Protein AF-A0A9Q8W939-F1 (afdb_monomer)

Organism: NCBI:txid145971

Secondary structure (DSSP, 8-state):
---------B-STTTHHHHHHHHHHHHHHTT-HHHH-TT---PPPPPPPP---SS--HHHHHHHHHHHHHHHHHHHHHHHHHHHHHHHHHHHHHHB-HHHHTTTTT--SHHHHHHHHHHHHPPPHHHHHHHHHHHHHHHHHT--GGGHHHHHHHHHHHHHHHHHTT-GGG-HHHHHHHHHHHHHHH-HHHHHHHHHHHHHHHHTT--GGGS--HHHHHHHHHHHHHTTTT----SSS-------------------------------------TT-PPPBPTTT--B--GGG-TTT-GGGPPTT-PPPHHHHHHHHHHHHS--HHHHHHHHHHH---S-------------------

Radius of gyration: 37.13 Å; Cα contacts (8 Å, |Δi|>4): 236; chains: 1; bounding box: 116×72×78 Å

Solvent-accessible surface area (backbone atoms only — not comparable to full-atom values): 22664 Å² total; per-residue (Å²): 134,83,80,79,71,82,73,67,52,36,80,49,59,84,32,35,70,61,36,51,48,51,54,50,52,54,30,49,75,62,72,46,35,67,52,37,36,69,90,48,95,43,74,91,74,78,71,76,80,80,77,81,64,98,81,62,51,74,68,54,49,54,51,46,54,55,45,56,65,48,45,63,58,48,43,53,52,43,52,53,48,53,54,44,48,55,49,46,37,48,54,50,66,70,31,42,42,75,80,60,48,76,82,43,74,88,45,91,44,53,20,51,47,46,39,57,48,43,73,74,34,57,66,55,71,66,58,47,37,54,49,33,50,48,53,38,57,61,50,58,74,66,72,45,86,93,50,44,67,64,47,49,56,53,49,48,53,31,50,54,51,27,61,75,62,63,40,78,87,61,40,54,67,48,36,39,52,56,51,32,56,49,39,34,78,80,41,44,84,66,21,52,62,53,47,54,50,56,54,47,46,64,70,70,67,56,60,78,85,80,51,70,40,46,64,56,53,50,51,52,51,50,53,42,44,74,72,61,51,88,64,82,73,69,92,76,81,78,82,76,82,75,86,71,83,84,79,89,80,89,80,91,84,88,87,88,82,85,87,87,88,83,89,80,93,80,82,93,75,95,71,95,71,78,91,82,77,79,73,47,70,34,93,88,79,71,45,73,45,53,71,81,75,31,51,82,69,24,78,87,71,42,63,93,85,74,79,74,55,72,69,60,51,54,50,39,54,52,51,68,70,41,96,43,72,70,38,53,58,46,49,54,51,72,75,50,78,73,91,79,86,78,85,82,88,79,87,77,82,88,73,90,78,91,78,88,88,132

Mean predicted aligned error: 19.67 Å

pLDDT: mean 71.07, std 21.0, range [24.73, 93.44]

Structure (mmCIF, N/CA/C/O backbone):
data_AF-A0A9Q8W939-F1
#
_entry.id   AF-A0A9Q8W939-F1
#
loop_
_atom_site.group_PDB
_atom_site.id
_atom_site.type_symbol
_atom_site.label_atom_id
_atom_site.label_alt_id
_atom_site.label_comp_id
_atom_site.label_asym_id
_atom_site.label_entity_id
_atom_site.label_seq_id
_atom_site.pdbx_PDB_ins_code
_atom_site.Cartn_x
_atom_site.Cartn_y
_atom_site.Cartn_z
_atom_site.occupancy
_atom_site.B_iso_or_equiv
_atom_site.auth_seq_id
_atom_site.auth_comp_id
_atom_site.auth_asym_id
_atom_site.auth_atom_id
_atom_site.pdbx_PDB_model_num
ATOM 1 N N . MET A 1 1 ? 18.568 -12.360 15.805 1.00 31.33 1 MET A N 1
ATOM 2 C CA . MET A 1 1 ? 18.410 -11.706 14.489 1.00 31.33 1 MET A CA 1
ATOM 3 C C . MET A 1 1 ? 16.995 -11.162 14.418 1.00 31.33 1 MET A C 1
ATOM 5 O O . MET A 1 1 ? 16.065 -11.949 14.333 1.00 31.33 1 MET A O 1
ATOM 9 N N . ALA A 1 2 ? 16.814 -9.851 14.582 1.00 26.83 2 ALA A N 1
ATOM 10 C CA . ALA A 1 2 ? 15.491 -9.239 14.510 1.00 26.83 2 ALA A CA 1
ATOM 11 C C . ALA A 1 2 ? 15.081 -9.132 13.038 1.00 26.83 2 ALA A C 1
ATOM 13 O O . ALA A 1 2 ? 15.739 -8.439 12.261 1.00 26.83 2 ALA A O 1
ATOM 14 N N . SER A 1 3 ? 14.023 -9.850 12.666 1.00 30.11 3 SER A N 1
ATOM 15 C CA . SER A 1 3 ? 13.344 -9.671 11.387 1.00 30.11 3 SER A CA 1
ATOM 16 C C . SER A 1 3 ? 12.934 -8.202 11.277 1.00 30.11 3 SER A C 1
ATOM 18 O O . SER A 1 3 ? 12.119 -7.718 12.065 1.00 30.11 3 SER A O 1
ATOM 20 N N . ARG A 1 4 ? 13.554 -7.458 10.355 1.00 32.28 4 ARG A N 1
ATOM 21 C CA . ARG A 1 4 ? 13.133 -6.098 10.010 1.00 32.28 4 ARG A CA 1
ATOM 22 C C . ARG A 1 4 ? 11.810 -6.217 9.261 1.00 32.28 4 ARG A C 1
ATOM 24 O O . ARG A 1 4 ? 11.789 -6.199 8.036 1.00 32.28 4 ARG A O 1
ATOM 31 N N . HIS A 1 5 ? 10.709 -6.362 9.990 1.00 38.91 5 HIS A N 1
ATOM 32 C CA . HIS A 1 5 ? 9.400 -6.082 9.422 1.00 38.91 5 HIS A CA 1
ATOM 33 C C . HIS A 1 5 ? 9.442 -4.624 8.964 1.00 38.91 5 HIS A C 1
ATOM 35 O O . HIS A 1 5 ? 9.687 -3.726 9.770 1.00 38.91 5 HIS A O 1
ATOM 41 N N . SER A 1 6 ? 9.300 -4.395 7.661 1.00 48.38 6 SER A N 1
ATOM 42 C CA . SER A 1 6 ? 9.151 -3.066 7.080 1.00 48.38 6 SER A CA 1
ATOM 43 C C . SER A 1 6 ? 7.885 -2.436 7.660 1.00 48.38 6 SER A C 1
ATOM 45 O O . SER A 1 6 ? 6.790 -2.626 7.134 1.00 48.38 6 SER A O 1
ATOM 47 N N . SER A 1 7 ? 8.018 -1.763 8.802 1.00 65.69 7 SER A N 1
ATOM 48 C CA . SER A 1 7 ? 6.913 -1.048 9.424 1.00 65.69 7 SER A CA 1
ATOM 49 C C . SER A 1 7 ? 6.552 0.107 8.498 1.00 65.69 7 SER A C 1
ATOM 51 O O . SER A 1 7 ? 7.372 0.999 8.271 1.00 65.69 7 SER A O 1
ATOM 53 N N . ILE A 1 8 ? 5.368 0.037 7.889 1.00 80.38 8 ILE A N 1
ATOM 54 C CA . ILE A 1 8 ? 4.847 1.097 7.029 1.00 80.38 8 ILE A CA 1
ATOM 55 C C . ILE A 1 8 ? 4.691 2.327 7.918 1.00 80.38 8 ILE A C 1
ATOM 57 O O . ILE A 1 8 ? 3.850 2.341 8.816 1.00 80.38 8 ILE A O 1
ATOM 61 N N . ARG A 1 9 ? 5.527 3.341 7.686 1.00 87.88 9 ARG A N 1
ATOM 62 C CA . ARG A 1 9 ? 5.552 4.563 8.484 1.00 87.88 9 ARG A CA 1
ATOM 63 C C . ARG A 1 9 ? 5.138 5.753 7.638 1.00 87.88 9 ARG A C 1
ATOM 65 O O . ARG A 1 9 ? 5.635 5.913 6.529 1.00 87.88 9 ARG A O 1
ATOM 72 N N . LEU A 1 10 ? 4.271 6.602 8.175 1.00 88.00 10 LEU A N 1
ATOM 73 C CA . LEU A 1 10 ? 3.943 7.879 7.556 1.00 88.00 10 LEU A CA 1
ATOM 74 C C . LEU A 1 10 ? 5.053 8.888 7.875 1.00 88.00 10 LEU A C 1
ATOM 76 O O . LEU A 1 10 ? 5.124 9.380 9.000 1.00 88.00 10 LEU A O 1
ATOM 80 N N . GLN A 1 11 ? 5.925 9.167 6.903 1.00 86.38 11 GLN A N 1
ATOM 81 C CA . GLN A 1 11 ? 6.939 10.231 6.993 1.00 86.38 11 GLN A CA 1
ATOM 82 C C . GLN A 1 11 ? 6.531 11.445 6.163 1.00 86.38 11 GLN A C 1
ATOM 84 O O . GLN A 1 11 ? 6.748 12.593 6.536 1.00 86.38 11 GLN A O 1
ATOM 89 N N . GLY A 1 12 ? 5.880 11.206 5.028 1.00 84.31 12 GLY A N 1
ATOM 90 C CA . GLY A 1 12 ? 5.404 12.292 4.197 1.00 84.31 12 GLY A CA 1
ATOM 91 C C . GLY A 1 12 ? 4.218 11.925 3.332 1.00 84.31 12 GLY A C 1
ATOM 92 O O . GLY A 1 12 ? 3.624 10.852 3.406 1.00 84.31 12 GLY A O 1
ATOM 93 N N . GLN A 1 13 ? 3.901 12.854 2.440 1.00 83.25 13 GLN A N 1
ATOM 94 C CA . GLN A 1 13 ? 2.766 12.752 1.531 1.00 83.25 13 GLN A CA 1
ATOM 95 C C . GLN A 1 13 ? 2.888 11.574 0.539 1.00 83.25 13 GLN A C 1
ATOM 97 O O . GLN A 1 13 ? 1.894 11.122 -0.021 1.00 83.25 13 GLN A O 1
ATOM 102 N N . GLY A 1 14 ? 4.108 11.072 0.302 1.00 79.38 14 GLY A N 1
ATOM 103 C CA . GLY A 1 14 ? 4.366 9.881 -0.517 1.00 79.38 14 GLY A CA 1
ATOM 104 C C . GLY A 1 14 ? 3.842 8.584 0.096 1.00 79.38 14 GLY A C 1
ATOM 105 O O . GLY A 1 14 ? 3.345 7.730 -0.638 1.00 79.38 14 GLY A O 1
ATOM 106 N N . ASP A 1 15 ? 3.891 8.478 1.423 1.00 84.50 15 ASP A N 1
ATOM 107 C CA . ASP A 1 15 ? 3.564 7.248 2.149 1.00 84.50 15 ASP A CA 1
ATOM 108 C C . ASP A 1 15 ? 2.080 7.157 2.501 1.00 84.50 15 ASP A C 1
ATOM 110 O O . ASP A 1 15 ? 1.590 6.075 2.827 1.00 84.50 15 ASP A O 1
ATOM 114 N N . TRP A 1 16 ? 1.354 8.277 2.385 1.00 87.56 16 TRP A N 1
ATOM 115 C CA . TRP A 1 16 ? -0.056 8.408 2.749 1.00 87.56 16 TRP A CA 1
ATOM 116 C C . TRP A 1 16 ? -0.922 7.272 2.202 1.00 87.56 16 TRP A C 1
ATOM 118 O O . TRP A 1 16 ? -1.595 6.601 2.977 1.00 87.56 16 TRP A O 1
ATOM 128 N N . SER A 1 17 ? -0.888 7.001 0.892 1.00 84.31 17 SER A N 1
ATOM 129 C CA . SER A 1 17 ? -1.779 6.001 0.281 1.00 84.31 17 SER A CA 1
ATOM 130 C C . SER A 1 17 ? -1.524 4.584 0.823 1.00 84.31 17 SER A C 1
ATOM 132 O O . SER A 1 17 ? -2.470 3.829 1.068 1.00 84.31 17 SER A O 1
ATOM 134 N N . ASN A 1 18 ? -0.255 4.222 1.040 1.00 85.31 18 ASN A N 1
ATOM 135 C CA . ASN A 1 18 ? 0.135 2.900 1.542 1.00 85.31 18 ASN A CA 1
ATOM 136 C C . ASN A 1 18 ? -0.184 2.766 3.035 1.00 85.31 18 ASN A C 1
ATOM 138 O O . ASN A 1 18 ? -0.789 1.781 3.456 1.00 85.31 18 ASN A O 1
ATOM 142 N N . TRP A 1 19 ? 0.167 3.786 3.816 1.00 91.38 19 TRP A N 1
ATOM 143 C CA . TRP A 1 19 ? -0.103 3.857 5.247 1.00 91.38 19 TRP A CA 1
ATOM 144 C C . TRP A 1 19 ? -1.606 3.857 5.552 1.00 91.38 19 TRP A C 1
ATOM 146 O O . TRP A 1 19 ? -2.080 3.056 6.355 1.00 91.38 19 TRP A O 1
ATOM 156 N N . TYR A 1 20 ? -2.389 4.670 4.841 1.00 89.31 20 TYR A N 1
ATOM 157 C CA . TYR A 1 20 ? -3.841 4.723 5.004 1.00 89.31 20 TYR A CA 1
ATOM 158 C C . TYR A 1 20 ? -4.503 3.387 4.641 1.00 89.31 20 TYR A C 1
ATOM 160 O O . TYR A 1 20 ? -5.406 2.928 5.341 1.00 89.31 20 TYR A O 1
ATOM 168 N N . THR A 1 21 ? -4.026 2.716 3.585 1.00 88.31 21 THR A N 1
ATOM 169 C CA . THR A 1 21 ? -4.508 1.374 3.218 1.00 88.31 21 THR A CA 1
ATOM 170 C C . THR A 1 21 ? -4.206 0.354 4.316 1.00 88.31 21 THR A C 1
ATOM 172 O O . THR A 1 21 ? -5.086 -0.432 4.663 1.00 88.31 21 THR A O 1
ATOM 175 N N . PHE A 1 22 ? -3.009 0.397 4.906 1.00 90.06 22 PHE A N 1
ATOM 176 C CA . PHE A 1 22 ? -2.624 -0.468 6.023 1.00 90.06 22 PHE A CA 1
ATOM 177 C C . PHE A 1 22 ? -3.533 -0.276 7.247 1.00 90.06 22 PHE A C 1
ATOM 179 O O . PHE A 1 22 ? -4.123 -1.245 7.729 1.00 90.06 22 PHE A O 1
ATOM 186 N N . ILE A 1 23 ? -3.736 0.968 7.698 1.00 90.88 23 ILE A N 1
ATOM 187 C CA . ILE A 1 23 ? -4.633 1.263 8.829 1.00 90.88 23 ILE A CA 1
ATOM 188 C C . ILE A 1 23 ? -6.066 0.817 8.522 1.00 90.88 23 ILE A C 1
ATOM 190 O O . ILE A 1 23 ? -6.717 0.190 9.360 1.00 90.88 23 ILE A O 1
ATOM 194 N N . ARG A 1 24 ? -6.548 1.062 7.297 1.00 89.50 24 ARG A N 1
ATOM 195 C CA . ARG A 1 24 ? -7.874 0.621 6.853 1.00 89.50 24 ARG A CA 1
ATOM 196 C C . ARG A 1 24 ? -8.032 -0.894 6.896 1.00 89.50 24 ARG A C 1
ATOM 198 O O . ARG A 1 24 ? -9.067 -1.379 7.347 1.00 89.50 24 ARG A O 1
ATOM 205 N N . MET A 1 25 ? -7.037 -1.647 6.434 1.00 87.44 25 MET A N 1
ATOM 206 C CA . MET A 1 25 ? -7.063 -3.110 6.477 1.00 87.44 25 MET A CA 1
ATOM 207 C C . MET A 1 25 ? -7.089 -3.629 7.916 1.00 87.44 25 MET A C 1
ATOM 209 O O . MET A 1 25 ? -7.917 -4.482 8.229 1.00 87.44 25 MET A O 1
ATOM 213 N N . ASN A 1 26 ? -6.269 -3.067 8.806 1.00 87.94 26 ASN A N 1
ATOM 214 C CA . ASN A 1 26 ? -6.234 -3.472 10.213 1.00 87.94 26 ASN A CA 1
ATOM 215 C C . ASN A 1 26 ? -7.551 -3.164 10.932 1.00 87.94 26 ASN A C 1
ATOM 217 O O . ASN A 1 26 ? -8.105 -4.017 11.624 1.00 87.94 26 ASN A O 1
ATOM 221 N N . ALA A 1 27 ? -8.101 -1.967 10.738 1.00 88.62 27 ALA A N 1
ATOM 222 C CA . ALA A 1 27 ? -9.372 -1.574 11.336 1.00 88.62 27 ALA A CA 1
ATOM 223 C C . ALA A 1 27 ? -10.557 -2.402 10.804 1.00 88.62 27 ALA A C 1
ATOM 225 O O . ALA A 1 27 ? -11.454 -2.750 11.574 1.00 88.62 27 ALA A O 1
ATOM 226 N N . LYS A 1 28 ? -10.546 -2.781 9.515 1.00 89.38 28 LYS A N 1
ATOM 227 C CA . LYS A 1 28 ? -11.518 -3.732 8.948 1.00 89.38 28 LYS A CA 1
ATOM 228 C C . LYS A 1 28 ? -11.368 -5.131 9.540 1.00 89.38 28 LYS A C 1
ATOM 230 O O . LYS A 1 28 ? -12.375 -5.731 9.897 1.00 89.38 28 LYS A O 1
ATOM 235 N N . ALA A 1 29 ? -10.140 -5.627 9.693 1.00 86.69 29 ALA A N 1
ATOM 236 C CA . ALA A 1 29 ? -9.879 -6.928 10.310 1.00 86.69 29 ALA A CA 1
ATOM 237 C C . ALA A 1 29 ? -10.360 -6.987 11.771 1.00 86.69 29 ALA A C 1
ATOM 239 O O . ALA A 1 29 ? -10.849 -8.018 12.220 1.00 86.69 29 ALA A O 1
ATOM 240 N N . ASN A 1 30 ? -10.281 -5.866 12.496 1.00 84.94 30 ASN A N 1
ATOM 241 C CA . ASN A 1 30 ? -10.811 -5.748 13.856 1.00 84.94 30 ASN A CA 1
ATOM 242 C C . ASN A 1 30 ? -12.321 -5.401 13.903 1.00 84.94 30 ASN A C 1
ATOM 244 O O . ASN A 1 30 ? -12.866 -5.251 14.994 1.00 84.94 30 ASN A O 1
ATOM 248 N N . GLY A 1 31 ? -13.002 -5.247 12.758 1.00 84.56 31 GLY A N 1
ATOM 249 C CA . GLY A 1 31 ? -14.443 -4.971 12.688 1.00 84.56 31 GLY A CA 1
ATOM 250 C C . GLY A 1 31 ? -14.872 -3.588 13.196 1.00 84.56 31 GLY A C 1
ATOM 251 O O . GLY A 1 31 ? -16.019 -3.423 13.602 1.00 84.56 31 GLY A O 1
ATOM 252 N N . VAL A 1 32 ? -13.966 -2.602 13.206 1.00 88.00 32 VAL A N 1
ATOM 253 C CA . VAL A 1 32 ? -14.223 -1.251 13.750 1.00 88.00 32 VAL A CA 1
ATOM 254 C C . VAL A 1 32 ? -14.087 -0.125 12.724 1.00 88.00 32 VAL A C 1
ATOM 256 O O . VAL A 1 32 ? -14.209 1.040 13.090 1.00 88.00 32 VAL A O 1
ATOM 259 N N . TRP A 1 33 ? -13.860 -0.441 11.442 1.00 87.94 33 TRP A N 1
ATOM 260 C CA . TRP A 1 33 ? -13.653 0.582 10.405 1.00 87.94 33 TRP A CA 1
ATOM 261 C C . TRP A 1 33 ? -14.778 1.619 10.337 1.00 87.94 33 TRP A C 1
ATOM 263 O O . TRP A 1 33 ? -14.479 2.795 10.172 1.00 87.94 33 TRP A O 1
ATOM 273 N N . ASP A 1 34 ? -16.037 1.220 10.530 1.00 85.19 34 ASP A N 1
ATOM 274 C CA . ASP A 1 34 ? -17.182 2.140 10.472 1.00 85.19 34 ASP A CA 1
ATOM 275 C C . ASP A 1 34 ? -17.101 3.288 11.492 1.00 85.19 34 ASP A C 1
ATOM 277 O O . ASP A 1 34 ? -17.626 4.367 11.238 1.00 85.19 34 ASP A O 1
ATOM 281 N N . PHE A 1 35 ? -16.403 3.080 12.612 1.00 81.94 35 PHE A N 1
ATOM 282 C CA . PHE A 1 35 ? -16.181 4.092 13.650 1.00 81.94 35 PHE A CA 1
ATOM 283 C C . PHE A 1 35 ? -14.889 4.901 13.435 1.00 81.94 35 PHE A C 1
ATOM 285 O O . PHE A 1 35 ? -14.702 5.956 14.038 1.00 81.94 35 PHE A O 1
ATOM 292 N N . CYS A 1 36 ? -13.979 4.403 12.593 1.00 82.62 36 CYS A N 1
ATOM 293 C CA . CYS A 1 36 ? -12.715 5.060 12.254 1.00 82.62 36 CYS A CA 1
ATOM 294 C C . CYS A 1 36 ? -12.806 5.890 10.968 1.00 82.62 36 CYS A C 1
ATOM 296 O O . CYS A 1 36 ? -11.927 6.713 10.717 1.00 82.62 36 CYS A O 1
ATOM 298 N N . ASP A 1 37 ? -13.808 5.632 10.127 1.00 82.44 37 ASP A N 1
ATOM 299 C CA . ASP A 1 37 ? -13.913 6.218 8.797 1.00 82.44 37 ASP A CA 1
ATOM 300 C C . ASP A 1 37 ? -14.064 7.750 8.881 1.00 82.44 37 ASP A C 1
ATOM 302 O O . ASP A 1 37 ? -15.048 8.233 9.442 1.00 82.44 37 ASP A O 1
ATOM 306 N N . PRO A 1 38 ? -13.126 8.543 8.326 1.00 78.38 38 PRO A N 1
ATOM 307 C CA . PRO A 1 38 ? -13.219 10.001 8.351 1.00 78.38 38 PRO A CA 1
ATOM 308 C C . PRO A 1 38 ? -14.404 10.551 7.539 1.00 78.38 38 PRO A C 1
ATOM 310 O O . PRO A 1 38 ? -14.711 11.734 7.653 1.00 78.38 38 PRO A O 1
ATOM 313 N N . GLU A 1 39 ? -15.060 9.732 6.709 1.00 74.44 39 GLU A N 1
ATOM 314 C CA . GLU A 1 39 ? -16.225 10.129 5.904 1.00 74.44 39 GLU A CA 1
ATOM 315 C C . GLU A 1 39 ? -17.570 9.774 6.560 1.00 74.44 39 GLU A C 1
ATOM 317 O O . GLU A 1 39 ? -18.615 10.222 6.089 1.00 74.44 39 GLU A O 1
ATOM 322 N N . ARG A 1 40 ? -17.572 8.994 7.652 1.00 71.31 40 ARG A N 1
ATOM 323 C CA . ARG A 1 40 ? -18.791 8.593 8.374 1.00 71.31 40 ARG A CA 1
ATOM 324 C C . ARG A 1 40 ? -18.775 9.127 9.802 1.00 71.31 40 ARG A C 1
ATOM 326 O O . ARG A 1 40 ? -17.761 9.096 10.489 1.00 71.31 40 ARG A O 1
ATOM 333 N N . SER A 1 41 ? -19.931 9.577 10.283 1.00 63.44 41 SER A N 1
ATOM 334 C CA . SER A 1 41 ? -20.103 9.987 11.681 1.00 63.44 41 SER A CA 1
ATOM 335 C C . SER A 1 41 ? -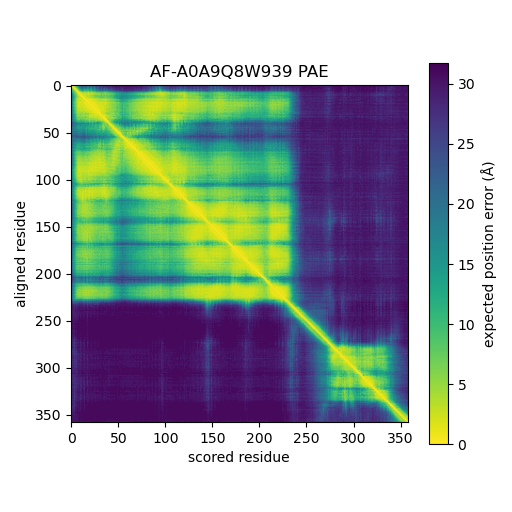20.849 8.906 12.455 1.00 63.44 41 SER A C 1
ATOM 337 O O . SER A 1 41 ? -22.017 9.062 12.802 1.00 63.44 41 SER A O 1
ATOM 339 N N . THR A 1 42 ? -20.189 7.774 12.691 1.00 69.19 42 THR A N 1
ATOM 340 C CA . THR A 1 42 ? -20.724 6.729 13.568 1.00 69.19 42 THR A CA 1
ATOM 341 C C . THR A 1 42 ? -19.849 6.656 14.807 1.00 69.19 42 THR A C 1
ATOM 343 O O . THR A 1 42 ? -18.664 6.350 14.719 1.00 69.19 42 THR A O 1
ATOM 346 N N . GLN A 1 43 ? -20.422 6.976 15.966 1.00 67.81 43 GLN A N 1
ATOM 347 C CA . GLN A 1 43 ? -19.768 6.787 17.258 1.00 67.81 43 GLN A CA 1
ATOM 348 C C . GLN A 1 43 ? -20.269 5.485 17.896 1.00 67.81 43 GLN A C 1
ATOM 350 O O . GLN A 1 43 ? -21.438 5.128 17.717 1.00 67.81 43 GLN A O 1
ATOM 355 N N . PRO A 1 44 ? -19.413 4.744 18.618 1.00 67.88 44 PRO A N 1
ATOM 356 C CA . PRO A 1 44 ? -19.877 3.634 19.434 1.00 67.88 44 PRO A CA 1
ATOM 357 C C . PRO A 1 44 ? -20.817 4.176 20.514 1.00 67.88 44 PRO A C 1
ATOM 359 O O . PRO A 1 44 ? -20.414 5.010 21.316 1.00 67.88 44 PRO A O 1
ATOM 362 N N . ILE A 1 45 ? -22.068 3.718 20.515 1.00 73.19 45 ILE A N 1
ATOM 363 C CA . ILE A 1 45 ? -23.023 4.029 21.581 1.00 73.19 45 ILE A CA 1
ATOM 364 C C . ILE A 1 45 ? -22.795 3.024 22.709 1.00 73.19 45 ILE A C 1
ATOM 366 O O . ILE A 1 45 ? -22.779 1.810 22.463 1.00 73.19 45 ILE A O 1
ATOM 370 N N . GLU A 1 46 ? -22.606 3.531 23.923 1.00 77.81 46 GLU A N 1
ATOM 371 C CA . GLU A 1 46 ? -22.551 2.709 25.126 1.00 77.81 46 GLU A CA 1
ATOM 372 C C . GLU A 1 46 ? -23.949 2.135 25.419 1.00 77.81 46 GLU A C 1
ATOM 374 O O . GLU A 1 46 ? -24.934 2.880 25.396 1.00 77.81 46 GLU A O 1
ATOM 379 N N . PRO A 1 47 ? -24.079 0.817 25.657 1.00 74.62 47 PRO A N 1
ATOM 380 C CA . PRO A 1 47 ? -25.369 0.224 25.975 1.00 74.62 47 PRO A CA 1
ATOM 381 C C . PRO A 1 47 ? -25.873 0.751 27.321 1.00 74.62 47 PRO A C 1
ATOM 383 O O . PRO A 1 47 ? -25.177 0.694 28.336 1.00 74.62 47 PRO A O 1
ATOM 386 N N . ILE A 1 48 ? -27.106 1.252 27.327 1.00 79.81 48 ILE A N 1
ATOM 387 C CA . ILE A 1 48 ? -27.746 1.811 28.518 1.00 79.81 48 ILE A CA 1
ATOM 388 C C . ILE A 1 48 ? -28.119 0.660 29.453 1.00 79.81 48 ILE A C 1
ATOM 390 O O . ILE A 1 48 ? -28.763 -0.304 29.038 1.00 79.81 48 ILE A O 1
ATOM 394 N N . ARG A 1 49 ? -27.726 0.763 30.727 1.00 81.00 49 ARG A N 1
ATOM 395 C CA . ARG A 1 49 ? -28.142 -0.199 31.753 1.00 81.00 49 ARG A CA 1
ATOM 396 C C . ARG A 1 49 ? -29.673 -0.174 31.883 1.00 81.00 49 ARG A C 1
ATOM 398 O O . ARG A 1 49 ? -30.208 0.898 32.164 1.00 81.00 49 ARG A O 1
ATOM 405 N N . PRO A 1 50 ? -30.367 -1.320 31.754 1.00 77.38 50 PRO A N 1
ATOM 406 C CA . PRO A 1 50 ? -31.802 -1.385 31.993 1.00 77.38 50 PRO A CA 1
ATOM 407 C C . PRO A 1 50 ? -32.114 -0.959 33.429 1.00 77.38 50 PRO A C 1
ATOM 409 O O . PRO A 1 50 ? -31.508 -1.462 34.380 1.00 77.38 50 PRO A O 1
ATOM 412 N N . THR A 1 51 ? -33.057 -0.040 33.592 1.00 78.00 51 THR A N 1
ATOM 413 C CA . THR A 1 51 ? -33.556 0.423 34.889 1.00 78.00 51 THR A CA 1
ATOM 414 C C . THR A 1 51 ? -35.014 0.021 35.054 1.00 78.00 51 THR A C 1
ATOM 416 O O . THR A 1 51 ? -35.803 0.086 34.113 1.00 78.00 51 THR A O 1
ATOM 419 N N . LEU A 1 52 ? -35.364 -0.424 36.260 1.00 76.75 52 LEU A N 1
ATOM 420 C CA . LEU A 1 52 ? -36.734 -0.765 36.620 1.00 76.75 52 LEU A CA 1
ATOM 421 C C . LEU A 1 52 ? -37.433 0.487 37.168 1.00 76.75 52 LEU A C 1
ATOM 423 O O . LEU A 1 52 ? -36.837 1.224 37.953 1.00 76.75 52 LEU A O 1
ATOM 427 N N . ALA A 1 53 ? -38.676 0.732 36.751 1.00 76.69 53 ALA A N 1
ATOM 428 C CA . ALA A 1 53 ? -39.516 1.771 37.348 1.00 76.69 53 ALA A CA 1
ATOM 429 C C . ALA A 1 53 ? -39.926 1.385 38.785 1.00 76.69 53 ALA A C 1
ATOM 431 O O . ALA A 1 53 ? -39.962 0.199 39.105 1.00 76.69 53 ALA A O 1
ATOM 432 N N . GLU A 1 54 ? -40.251 2.370 39.631 1.00 71.38 54 GLU A N 1
ATOM 433 C CA . GLU A 1 54 ? -40.612 2.149 41.047 1.00 71.38 54 GLU A CA 1
ATOM 434 C C . GLU A 1 54 ? -41.882 1.294 41.225 1.00 71.38 54 GLU A C 1
ATOM 436 O O . GLU A 1 54 ? -41.941 0.480 42.142 1.00 71.38 54 GLU A O 1
ATOM 441 N N . GLU A 1 55 ? -42.848 1.391 40.304 1.00 75.56 55 GLU A N 1
ATOM 442 C CA . GLU A 1 55 ? -44.043 0.534 40.252 1.00 75.56 55 GLU A CA 1
ATOM 443 C C . GLU A 1 55 ? -44.235 -0.030 38.835 1.00 75.56 55 GLU A C 1
ATOM 445 O O . GLU A 1 55 ? -44.939 0.553 38.004 1.00 75.56 55 GLU A O 1
ATOM 450 N N . PRO A 1 56 ? -43.567 -1.143 38.495 1.00 69.94 56 PRO A N 1
ATOM 451 C CA . PRO A 1 56 ? -43.574 -1.645 37.134 1.00 69.94 56 PRO A CA 1
ATOM 452 C C . PRO A 1 56 ? -44.833 -2.481 36.862 1.00 69.94 56 PRO A C 1
ATOM 454 O O . PRO A 1 56 ? -45.157 -3.424 37.583 1.00 69.94 56 PRO A O 1
ATOM 457 N N . ASN A 1 57 ? -45.523 -2.184 35.761 1.00 83.75 57 ASN A N 1
ATOM 458 C CA . ASN A 1 57 ? -46.564 -3.062 35.226 1.00 83.75 57 ASN A CA 1
ATOM 459 C C . ASN A 1 57 ? -45.940 -4.398 34.753 1.00 83.75 57 ASN A C 1
ATOM 461 O O . ASN A 1 57 ? -44.774 -4.448 34.361 1.00 83.75 57 ASN A O 1
ATOM 465 N N . VAL A 1 58 ? -46.728 -5.475 34.695 1.00 81.31 58 VAL A N 1
ATOM 466 C CA . VAL A 1 58 ? -46.334 -6.815 34.213 1.00 81.31 58 VAL A CA 1
ATOM 467 C C . VAL A 1 58 ? -45.631 -6.757 32.849 1.00 81.31 58 VAL A C 1
ATOM 469 O O . VAL A 1 58 ? -44.636 -7.444 32.623 1.00 81.31 58 VAL A O 1
ATOM 472 N N . GLN A 1 59 ? -46.088 -5.885 31.946 1.00 80.44 59 GLN A N 1
ATOM 473 C CA . GLN A 1 59 ? -45.430 -5.673 30.652 1.00 80.44 59 GLN A CA 1
ATOM 474 C C . GLN A 1 59 ? -44.038 -5.034 30.796 1.00 80.44 59 GLN A C 1
ATOM 476 O O . GLN A 1 59 ? -43.100 -5.462 30.129 1.00 80.44 59 GLN A O 1
ATOM 481 N N . GLN A 1 60 ? -43.866 -4.064 31.697 1.00 78.31 60 GLN A N 1
ATOM 482 C CA . GLN A 1 60 ? -42.574 -3.414 31.948 1.00 78.31 60 GLN A CA 1
ATOM 483 C C . GLN A 1 60 ? -41.582 -4.364 32.631 1.00 78.31 60 GLN A C 1
ATOM 485 O O . GLN A 1 60 ? -40.402 -4.342 32.287 1.00 78.31 60 GLN A O 1
ATOM 490 N N . LEU A 1 61 ? -42.060 -5.248 33.514 1.00 81.50 61 LEU A N 1
ATOM 491 C CA . LEU A 1 61 ? -41.261 -6.340 34.081 1.00 81.50 61 LEU A CA 1
ATOM 492 C C . LEU A 1 61 ? -40.751 -7.283 32.983 1.00 81.50 61 LEU A C 1
ATOM 494 O O . LEU A 1 61 ? -39.556 -7.559 32.923 1.00 81.50 61 LEU A O 1
ATOM 498 N N . SER A 1 62 ? -41.621 -7.699 32.055 1.00 83.56 62 SER A N 1
ATOM 499 C CA . SER A 1 62 ? -41.226 -8.586 30.949 1.00 83.56 62 SER A CA 1
ATOM 500 C C . SER A 1 62 ? -40.190 -7.956 30.005 1.00 83.56 62 SER A C 1
ATOM 502 O O . SER A 1 62 ? -39.249 -8.622 29.567 1.00 83.56 62 SER A O 1
ATOM 504 N N . VAL A 1 63 ? -40.314 -6.651 29.727 1.00 84.06 63 VAL A N 1
ATOM 505 C CA . VAL A 1 63 ? -39.357 -5.899 28.902 1.00 84.06 63 VAL A CA 1
ATOM 506 C C . VAL A 1 63 ? -38.026 -5.733 29.634 1.00 84.06 63 VAL A C 1
ATOM 508 O O . VAL A 1 63 ? -36.976 -5.945 29.030 1.00 84.06 63 VAL A O 1
ATOM 511 N N . TYR A 1 64 ? -38.053 -5.417 30.932 1.00 84.31 64 TYR A N 1
ATOM 512 C CA . TYR A 1 64 ? -36.852 -5.316 31.760 1.00 84.31 64 TYR A CA 1
ATOM 513 C C . TYR A 1 64 ? -36.095 -6.647 31.838 1.00 84.31 64 TYR A C 1
ATOM 515 O O . TYR A 1 64 ? -34.874 -6.657 31.695 1.00 84.31 64 TYR A O 1
ATOM 523 N N . GLU A 1 65 ? -36.787 -7.775 32.011 1.00 85.62 65 GLU A N 1
ATOM 524 C CA . GLU A 1 65 ? -36.166 -9.105 32.016 1.00 85.62 65 GLU A CA 1
ATOM 525 C C . GLU A 1 65 ? -35.512 -9.437 30.670 1.00 85.62 65 GLU A C 1
ATOM 527 O O . GLU A 1 65 ? -34.376 -9.920 30.631 1.00 85.62 65 GLU A O 1
ATOM 532 N N . ALA A 1 66 ? -36.194 -9.142 29.558 1.00 84.12 66 ALA A N 1
ATOM 533 C CA . ALA A 1 66 ? -35.649 -9.336 28.218 1.00 84.12 66 ALA A CA 1
ATOM 534 C C . ALA A 1 66 ? -34.410 -8.455 27.969 1.00 84.12 66 ALA A C 1
ATOM 536 O O . ALA A 1 66 ? -33.383 -8.951 27.505 1.00 84.12 66 ALA A O 1
ATOM 537 N N . GLN A 1 67 ? -34.466 -7.171 28.336 1.00 84.94 67 GLN A N 1
ATOM 538 C CA . GLN A 1 67 ? -33.347 -6.234 28.195 1.00 84.94 67 GLN A CA 1
ATOM 539 C C . GLN A 1 67 ? -32.176 -6.584 29.120 1.00 84.94 67 GLN A C 1
ATOM 541 O O . GLN A 1 67 ? -31.024 -6.538 28.698 1.00 84.94 67 GLN A O 1
ATOM 546 N N . SER A 1 68 ? -32.448 -7.009 30.354 1.00 84.69 68 SER A N 1
ATOM 547 C CA . SER A 1 68 ? -31.419 -7.413 31.323 1.00 84.69 68 SER A CA 1
ATOM 548 C C . SER A 1 68 ? -30.673 -8.676 30.896 1.00 84.69 68 SER A C 1
ATOM 550 O O . SER A 1 68 ? -29.494 -8.822 31.213 1.00 84.69 68 SER A O 1
ATOM 552 N N . ARG A 1 69 ? -31.321 -9.572 30.135 1.00 85.69 69 ARG A N 1
ATOM 553 C CA . ARG A 1 69 ? -30.662 -10.741 29.529 1.00 85.69 69 ARG A CA 1
ATOM 554 C C . ARG A 1 69 ? -29.713 -10.364 28.391 1.00 85.69 69 ARG A C 1
ATOM 556 O O . ARG A 1 69 ? -28.661 -10.980 28.262 1.00 85.69 69 ARG A O 1
ATOM 563 N N . ILE A 1 70 ? -30.074 -9.367 27.584 1.00 86.56 70 ILE A N 1
ATOM 564 C CA . ILE A 1 70 ? -29.312 -8.950 26.393 1.00 86.56 70 ILE A CA 1
ATOM 565 C C . ILE A 1 70 ? -28.178 -7.975 26.760 1.00 86.56 70 ILE A C 1
ATOM 567 O O . ILE A 1 70 ? -27.089 -8.036 26.186 1.00 86.56 70 ILE A O 1
ATOM 571 N N . TYR A 1 71 ? -28.390 -7.129 27.771 1.00 85.81 71 TYR A N 1
ATOM 572 C CA . TYR A 1 71 ? -27.436 -6.126 28.252 1.00 85.81 71 TYR A CA 1
ATOM 573 C C . TYR A 1 71 ? -25.989 -6.626 28.457 1.00 85.81 71 TYR A C 1
ATOM 575 O O . TYR A 1 71 ? -25.077 -5.976 27.943 1.00 85.81 71 TYR A O 1
ATOM 583 N N . PRO A 1 72 ? -25.704 -7.754 29.146 1.00 87.25 72 PRO A N 1
ATOM 584 C CA . PRO A 1 72 ? -24.323 -8.213 29.323 1.00 87.25 72 PRO A CA 1
ATOM 585 C C . PRO A 1 72 ? -23.643 -8.583 27.996 1.00 87.25 72 PRO A C 1
ATOM 587 O O . PRO A 1 72 ? -22.434 -8.387 27.842 1.00 87.25 72 PRO A O 1
ATOM 590 N N . GLU A 1 73 ? -24.393 -9.092 27.015 1.00 86.94 73 GLU A N 1
ATOM 591 C CA . GLU A 1 73 ? -23.857 -9.392 25.685 1.00 86.94 73 GLU A CA 1
ATOM 592 C C . GLU A 1 73 ? -23.551 -8.113 24.897 1.00 86.94 73 GLU A C 1
ATOM 594 O O . GLU A 1 73 ? -22.514 -8.026 24.229 1.00 86.94 73 GLU A O 1
ATOM 599 N N . GLU A 1 74 ? -24.418 -7.104 25.002 1.00 84.88 74 GLU A N 1
ATOM 600 C CA . GLU A 1 74 ? -24.214 -5.785 24.399 1.00 84.88 74 GLU A CA 1
ATOM 601 C C . GLU A 1 74 ? -23.039 -5.040 25.029 1.00 84.88 74 GLU A C 1
ATOM 603 O O . GLU A 1 74 ? -22.207 -4.499 24.296 1.00 84.88 74 GLU A O 1
ATOM 608 N N . LEU A 1 75 ? -22.912 -5.078 26.358 1.00 86.69 75 LEU A N 1
ATOM 609 C CA . LEU A 1 75 ? -21.790 -4.500 27.095 1.00 86.69 75 LEU A CA 1
ATOM 610 C C . LEU A 1 75 ? -20.472 -5.142 26.662 1.00 86.69 75 LEU A C 1
ATOM 612 O O . LEU A 1 75 ? -19.548 -4.446 26.248 1.00 86.69 75 LEU A O 1
ATOM 616 N N . LYS A 1 76 ? -20.417 -6.477 26.609 1.00 87.44 76 LYS A N 1
ATOM 617 C CA . LYS A 1 76 ? -19.240 -7.209 26.121 1.00 87.44 76 LYS A CA 1
ATOM 618 C C . LYS A 1 76 ? -18.906 -6.866 24.667 1.00 87.44 76 LYS A C 1
ATOM 620 O O . LYS A 1 76 ? -17.735 -6.803 24.283 1.00 87.44 76 LYS A O 1
ATOM 625 N N . ARG A 1 77 ? -19.919 -6.665 23.817 1.00 86.00 77 ARG A N 1
ATOM 626 C CA . ARG A 1 77 ? -19.727 -6.232 22.424 1.00 86.00 77 ARG A CA 1
ATOM 627 C C . ARG A 1 77 ? -19.177 -4.805 22.366 1.00 86.00 77 ARG A C 1
ATOM 629 O O . ARG A 1 77 ? -18.284 -4.553 21.560 1.00 86.00 77 ARG A O 1
ATOM 636 N N . HIS A 1 78 ? -19.671 -3.905 23.211 1.00 86.62 78 HIS A N 1
ATOM 637 C CA . HIS A 1 78 ? -19.183 -2.535 23.336 1.00 86.62 78 HIS A CA 1
ATOM 638 C C . HIS A 1 78 ? -17.723 -2.493 23.810 1.00 86.62 78 HIS A C 1
ATOM 640 O O . HIS A 1 78 ? -16.883 -1.924 23.118 1.00 86.62 78 HIS A O 1
ATOM 646 N N . GLU A 1 79 ? -17.381 -3.191 24.893 1.00 88.00 79 GLU A N 1
ATOM 647 C CA . GLU A 1 79 ? -16.010 -3.286 25.420 1.00 88.00 79 GLU A CA 1
ATOM 648 C C . GLU A 1 79 ? -15.018 -3.801 24.367 1.00 88.00 79 GLU A C 1
ATOM 650 O O . GLU A 1 79 ? -13.946 -3.227 24.167 1.00 88.00 79 GLU A O 1
ATOM 655 N N . ARG A 1 80 ? -15.394 -4.850 23.618 1.00 87.94 80 ARG A N 1
ATOM 656 C CA . ARG A 1 80 ? -14.579 -5.367 22.504 1.00 87.94 80 ARG A CA 1
ATOM 657 C C . ARG A 1 80 ? -14.329 -4.308 21.430 1.00 87.94 80 ARG A C 1
ATOM 659 O O . ARG A 1 80 ? -13.209 -4.220 20.926 1.00 87.94 80 ARG A O 1
ATOM 666 N N . ARG A 1 81 ? -15.341 -3.502 21.083 1.00 87.19 81 ARG A N 1
ATOM 667 C CA . ARG A 1 81 ? -15.188 -2.396 20.121 1.00 87.19 81 ARG A CA 1
ATOM 668 C C . ARG A 1 81 ? -14.266 -1.311 20.672 1.00 87.19 81 ARG A C 1
ATOM 670 O O . ARG A 1 81 ? -13.364 -0.894 19.954 1.00 87.19 81 ARG A O 1
ATOM 677 N N . VAL A 1 82 ? -14.441 -0.897 21.929 1.00 87.19 82 VAL A N 1
ATOM 678 C CA . VAL A 1 82 ? -13.582 0.108 22.583 1.00 87.19 82 VAL A CA 1
ATOM 679 C C . VAL A 1 82 ? -12.121 -0.348 22.578 1.00 87.19 82 VAL A C 1
ATOM 681 O O . VAL A 1 82 ? -11.242 0.398 22.148 1.00 87.19 82 VAL A O 1
ATOM 684 N N . HIS A 1 83 ? -11.849 -1.602 22.942 1.00 89.38 83 HIS A N 1
ATOM 685 C CA . HIS A 1 83 ? -10.495 -2.156 22.884 1.00 89.38 83 HIS A CA 1
ATOM 686 C C . HIS A 1 83 ? -9.917 -2.199 21.464 1.00 89.38 83 HIS A C 1
ATOM 688 O O . HIS A 1 83 ? -8.739 -1.892 21.263 1.00 89.38 83 HIS A O 1
ATOM 694 N N . ALA A 1 84 ? -10.724 -2.554 20.463 1.00 88.38 84 ALA A N 1
ATOM 695 C CA . ALA A 1 84 ? -10.304 -2.544 19.063 1.00 88.38 84 ALA A CA 1
ATOM 696 C C . ALA A 1 84 ? -10.031 -1.120 18.535 1.00 88.38 84 ALA A C 1
ATOM 698 O O . ALA A 1 84 ? -9.099 -0.922 17.749 1.00 88.38 84 ALA A O 1
ATOM 699 N N . LEU A 1 85 ? -10.773 -0.115 19.007 1.00 88.50 85 LEU A N 1
ATOM 700 C CA . LEU A 1 85 ? -10.516 1.294 18.703 1.00 88.50 85 LEU A CA 1
ATOM 701 C C . LEU A 1 85 ? -9.224 1.788 19.348 1.00 88.50 85 LEU A C 1
ATOM 703 O O . LEU A 1 85 ? -8.387 2.358 18.655 1.00 88.50 85 LEU A O 1
ATOM 707 N N . GLN A 1 86 ? -8.998 1.488 20.628 1.00 89.25 86 GLN A N 1
ATOM 708 C CA . GLN A 1 86 ? -7.739 1.798 21.316 1.00 89.25 86 GLN A CA 1
ATOM 709 C C . GLN A 1 86 ? -6.537 1.111 20.657 1.00 89.25 86 GLN A C 1
ATOM 711 O O . GLN A 1 86 ? -5.447 1.674 20.571 1.00 89.25 86 GLN A O 1
ATOM 716 N N . LYS A 1 87 ? -6.709 -0.125 20.174 1.00 89.88 87 LYS A N 1
ATOM 717 C CA . LYS A 1 87 ? -5.691 -0.818 19.377 1.00 89.88 87 LYS A CA 1
ATOM 718 C C . LYS A 1 87 ? -5.408 -0.066 18.075 1.00 89.88 87 LYS A C 1
ATOM 720 O O . LYS A 1 87 ? -4.254 0.222 17.802 1.00 89.88 87 LYS A O 1
ATOM 725 N N . THR A 1 88 ? -6.445 0.329 17.340 1.00 88.88 88 THR A N 1
ATOM 726 C CA . THR A 1 88 ? -6.296 1.114 16.101 1.00 88.88 88 THR A CA 1
ATOM 727 C C . THR A 1 88 ? -5.629 2.470 16.360 1.00 88.88 88 THR A C 1
ATOM 729 O O . THR A 1 88 ? -4.770 2.891 15.592 1.00 88.88 88 THR A O 1
ATOM 732 N N . MET A 1 89 ? -5.967 3.136 17.466 1.00 88.31 89 MET A N 1
ATOM 733 C CA . MET A 1 89 ? -5.334 4.386 17.894 1.00 88.31 89 MET A CA 1
ATOM 734 C C . MET A 1 89 ? -3.837 4.196 18.150 1.00 88.31 89 MET A C 1
ATOM 736 O O . MET A 1 89 ? -3.030 4.992 17.678 1.00 88.31 89 MET A O 1
ATOM 740 N N . ARG A 1 90 ? -3.453 3.110 18.836 1.00 89.25 90 ARG A N 1
ATOM 741 C CA . ARG A 1 90 ? -2.043 2.731 19.022 1.00 89.25 90 ARG A CA 1
ATOM 742 C C . ARG A 1 90 ? -1.353 2.416 17.698 1.00 89.25 90 ARG A C 1
ATOM 744 O O . ARG A 1 90 ? -0.228 2.859 17.486 1.00 89.25 90 ARG A O 1
ATOM 751 N N . ASP A 1 91 ? -2.011 1.694 16.796 1.00 88.94 91 ASP A N 1
ATOM 752 C CA . ASP A 1 91 ? -1.454 1.390 15.475 1.00 88.94 91 ASP A CA 1
ATOM 753 C C . ASP A 1 91 ? -1.175 2.685 14.698 1.00 88.94 91 ASP A C 1
ATOM 755 O O . ASP A 1 91 ? -0.106 2.832 14.114 1.00 88.94 91 ASP A O 1
ATOM 759 N N . ILE A 1 92 ? -2.081 3.666 14.751 1.00 89.12 92 ILE A N 1
ATOM 760 C CA . ILE A 1 92 ? -1.883 4.979 14.129 1.00 89.12 92 ILE A CA 1
ATOM 761 C C . ILE A 1 92 ? -0.709 5.720 14.782 1.00 89.12 92 ILE A C 1
ATOM 763 O O . ILE A 1 92 ? 0.229 6.095 14.086 1.00 89.12 92 ILE A O 1
ATOM 767 N N . THR A 1 93 ? -0.708 5.901 16.105 1.00 87.62 93 THR A N 1
ATOM 768 C CA . THR A 1 93 ? 0.316 6.712 16.792 1.00 87.62 93 THR A CA 1
ATOM 769 C C . THR A 1 93 ? 1.718 6.105 16.728 1.00 87.62 93 THR A C 1
ATOM 771 O O . THR A 1 93 ? 2.703 6.839 16.682 1.00 87.62 93 THR A O 1
ATOM 774 N N . THR A 1 94 ? 1.837 4.777 16.660 1.00 89.06 94 THR A N 1
ATOM 775 C CA . THR A 1 94 ? 3.132 4.084 16.521 1.00 89.06 94 THR A CA 1
ATOM 776 C C . THR A 1 94 ? 3.684 4.101 15.095 1.00 89.06 94 THR A C 1
ATOM 778 O O . THR A 1 94 ? 4.899 4.007 14.907 1.00 89.06 94 THR A O 1
ATOM 781 N N . THR A 1 95 ? 2.820 4.238 14.085 1.00 89.62 95 THR A N 1
ATOM 782 C CA . THR A 1 95 ? 3.204 4.200 12.663 1.00 89.62 95 THR A CA 1
ATOM 783 C C . THR A 1 95 ? 3.323 5.581 12.018 1.00 89.62 95 THR A C 1
ATOM 785 O O . THR A 1 95 ? 3.667 5.677 10.843 1.00 89.62 95 THR A O 1
ATOM 788 N N . ILE A 1 96 ? 3.110 6.666 12.761 1.00 89.81 96 ILE A N 1
ATOM 789 C CA . ILE A 1 96 ? 3.388 8.033 12.300 1.00 89.81 96 ILE A CA 1
ATOM 790 C C . ILE A 1 96 ? 4.775 8.525 12.745 1.00 89.81 96 ILE A C 1
ATOM 792 O O . ILE A 1 96 ? 5.470 7.929 13.581 1.00 89.81 96 ILE A O 1
ATOM 796 N N . GLU A 1 97 ? 5.249 9.598 12.122 1.00 86.81 97 GLU A N 1
ATOM 797 C CA . GLU A 1 97 ? 6.461 10.292 12.550 1.00 86.81 97 GLU A CA 1
ATOM 798 C C . GLU A 1 97 ? 6.216 11.059 13.867 1.00 86.81 97 GLU A C 1
ATOM 800 O O . GLU A 1 97 ? 5.146 11.646 14.032 1.00 86.81 97 GLU A O 1
ATOM 805 N N . PRO A 1 98 ? 7.178 11.115 14.813 1.00 84.31 98 PRO A N 1
ATOM 806 C CA . PRO A 1 98 ? 6.939 11.728 16.120 1.00 84.31 98 PRO A CA 1
ATOM 807 C C . PRO A 1 98 ? 6.667 13.234 16.027 1.00 84.31 98 PRO A C 1
ATOM 809 O O . PRO A 1 98 ? 5.951 13.779 16.861 1.00 84.31 98 PRO A O 1
ATOM 812 N N . SER A 1 99 ? 7.179 13.903 14.987 1.00 84.75 99 SER A N 1
ATOM 813 C CA . SER A 1 99 ? 6.898 15.316 14.701 1.00 84.75 99 SER A CA 1
ATOM 814 C C . SER A 1 99 ? 5.401 15.577 14.473 1.00 84.75 99 SER A C 1
ATOM 816 O O . SER A 1 99 ? 4.900 16.653 14.809 1.00 84.75 99 SER A O 1
ATOM 818 N N . MET A 1 100 ? 4.663 14.576 13.978 1.00 83.56 100 MET A N 1
ATOM 819 C CA . MET A 1 100 ? 3.224 14.655 13.724 1.00 83.56 100 MET A CA 1
ATOM 820 C C . MET A 1 100 ? 2.388 14.619 15.009 1.00 83.56 100 MET A C 1
ATOM 822 O O . MET A 1 100 ? 1.281 15.144 15.026 1.00 83.56 100 MET A O 1
ATOM 826 N N . LEU A 1 101 ? 2.918 14.058 16.102 1.00 83.62 101 LEU A N 1
ATOM 827 C CA . LEU A 1 101 ? 2.195 13.946 17.376 1.00 83.62 101 LEU A CA 1
ATOM 828 C C . LEU A 1 101 ? 1.911 15.310 18.015 1.00 83.62 101 LEU A C 1
ATOM 830 O O . LEU A 1 101 ? 0.893 15.470 18.678 1.00 83.62 101 LEU A O 1
ATOM 834 N N . SER A 1 102 ? 2.782 16.296 17.785 1.00 83.75 102 SER A N 1
ATOM 835 C CA . SER A 1 102 ? 2.697 17.623 18.413 1.00 83.75 102 SER A CA 1
ATOM 836 C C . SER A 1 102 ? 1.385 18.368 18.143 1.00 83.75 102 SER A C 1
ATOM 838 O O . SER A 1 102 ? 0.936 19.131 18.987 1.00 83.75 102 SER A O 1
ATOM 840 N N . TRP A 1 103 ? 0.759 18.135 16.990 1.00 81.06 103 TRP A N 1
ATOM 841 C CA . TRP A 1 103 ? -0.505 18.763 16.590 1.00 81.06 103 TRP A CA 1
ATOM 842 C C . TRP A 1 103 ? -1.679 17.773 16.551 1.00 81.06 103 TRP A C 1
ATOM 844 O O . TRP A 1 103 ? -2.773 18.139 16.134 1.00 81.06 103 TRP A O 1
ATOM 854 N N . LEU A 1 104 ? -1.460 16.521 16.969 1.00 82.88 104 LEU A N 1
ATOM 855 C CA . LEU A 1 104 ? -2.507 15.507 17.149 1.00 82.88 104 LEU A CA 1
ATOM 856 C C . LEU A 1 104 ? -2.987 15.405 18.604 1.00 82.88 104 LEU A C 1
ATOM 858 O O . LEU A 1 104 ? -3.871 14.602 18.878 1.00 82.88 104 LEU A O 1
ATOM 862 N N . GLY A 1 105 ? -2.405 16.184 19.522 1.00 73.00 105 GLY A N 1
ATOM 863 C CA . GLY A 1 105 ? -2.679 16.096 20.959 1.00 73.00 105 GLY A CA 1
ATOM 864 C C . GLY A 1 105 ? -4.144 16.312 21.348 1.00 73.00 105 GLY A C 1
ATOM 865 O O . GLY A 1 105 ? -4.576 15.738 22.338 1.00 73.00 105 GLY A O 1
ATOM 866 N N . ASP A 1 106 ? -4.902 17.063 20.547 1.00 77.69 106 ASP A N 1
ATOM 867 C CA . ASP A 1 106 ? -6.311 17.385 20.814 1.00 77.69 106 ASP A CA 1
ATOM 868 C C . ASP A 1 106 ? -7.300 16.362 20.215 1.00 77.69 106 ASP A C 1
ATOM 870 O O . ASP A 1 106 ? -8.510 16.563 20.274 1.00 77.69 106 ASP A O 1
ATOM 874 N N . ALA A 1 107 ? -6.807 15.300 19.565 1.00 81.94 107 ALA A N 1
ATOM 875 C CA . ALA A 1 107 ? -7.639 14.298 18.906 1.00 81.94 107 ALA A CA 1
ATOM 876 C C . ALA A 1 107 ? -7.759 13.026 19.759 1.00 81.94 107 ALA A C 1
ATOM 878 O O . ALA A 1 107 ? -6.817 12.235 19.858 1.00 81.94 107 ALA A O 1
ATOM 879 N N . ASP A 1 108 ? -8.950 12.795 20.308 1.00 81.75 108 ASP A N 1
ATOM 880 C CA . ASP A 1 108 ? -9.228 11.687 21.229 1.00 81.75 108 ASP A CA 1
ATOM 881 C C . ASP A 1 108 ? -9.689 10.417 20.506 1.00 81.75 108 ASP A C 1
ATOM 883 O O . ASP A 1 108 ? -9.615 9.308 21.044 1.00 81.75 108 ASP A O 1
ATOM 887 N N . THR A 1 109 ? -10.155 10.550 19.261 1.00 85.25 109 THR A N 1
ATOM 888 C CA . THR A 1 109 ? -10.660 9.419 18.478 1.00 85.25 109 THR A CA 1
ATOM 889 C C . THR A 1 109 ? -9.771 9.086 17.274 1.00 85.25 109 THR A C 1
ATOM 891 O O . THR A 1 109 ? -9.239 9.983 16.611 1.00 85.25 109 THR A O 1
ATOM 894 N N . PRO A 1 110 ? -9.660 7.795 16.881 1.00 86.50 110 PRO A N 1
ATOM 895 C CA . PRO A 1 110 ? -8.985 7.405 15.639 1.00 86.50 110 PRO A CA 1
ATOM 896 C C . PRO A 1 110 ? -9.497 8.169 14.412 1.00 86.50 110 PRO A C 1
ATOM 898 O O . PRO A 1 110 ? -8.722 8.485 13.511 1.00 86.50 110 PRO A O 1
ATOM 901 N N . ARG A 1 111 ? -10.797 8.495 14.388 1.00 87.25 111 ARG A N 1
ATOM 902 C CA . ARG A 1 111 ? -11.437 9.251 13.310 1.00 87.25 111 ARG A CA 1
ATOM 903 C C . ARG A 1 111 ? -10.885 10.668 13.199 1.00 87.25 111 ARG A C 1
ATOM 905 O O . ARG A 1 111 ? -10.564 11.104 12.096 1.00 87.25 111 ARG A O 1
ATOM 912 N N . GLU A 1 112 ? -10.784 11.392 14.309 1.00 85.81 112 GLU A N 1
ATOM 913 C CA . GLU A 1 112 ? -10.252 12.760 14.328 1.00 85.81 112 GLU A CA 1
ATOM 914 C C . GLU A 1 112 ? -8.804 12.780 13.855 1.00 85.81 112 GLU A C 1
ATOM 916 O O . GLU A 1 112 ? -8.473 13.535 12.940 1.00 85.81 112 GLU A O 1
ATOM 921 N N . ILE A 1 113 ? -7.979 11.864 14.371 1.00 87.06 113 ILE A N 1
ATOM 922 C CA . ILE A 1 113 ? -6.585 11.718 13.944 1.00 87.06 113 ILE A CA 1
ATOM 923 C C . ILE A 1 113 ? -6.513 11.471 12.429 1.00 87.06 113 ILE A C 1
ATOM 925 O O . ILE A 1 113 ? -5.789 12.166 11.712 1.00 87.06 113 ILE A O 1
ATOM 929 N N . LEU A 1 114 ? -7.303 10.523 11.912 1.00 89.06 114 LEU A N 1
ATOM 930 C CA . LEU A 1 114 ? -7.352 10.225 10.479 1.00 89.06 114 LEU A CA 1
ATOM 931 C C . LEU A 1 114 ? -7.875 11.401 9.649 1.00 89.06 114 LEU A C 1
ATOM 933 O O . LEU A 1 114 ? -7.397 11.600 8.536 1.00 89.06 114 LEU A O 1
ATOM 937 N N . THR A 1 115 ? -8.807 12.195 10.171 1.00 88.25 115 THR A N 1
ATOM 938 C CA . THR A 1 115 ? -9.358 13.373 9.486 1.00 88.25 115 THR A CA 1
ATOM 939 C C . THR A 1 115 ? -8.306 14.472 9.352 1.00 88.25 115 THR A C 1
ATOM 941 O O . THR A 1 115 ? -8.122 15.021 8.262 1.00 88.25 115 THR A O 1
ATOM 944 N N . ILE A 1 116 ? -7.565 14.757 10.427 1.00 87.62 116 ILE A N 1
ATOM 945 C CA . ILE A 1 116 ? -6.489 15.755 10.417 1.00 87.62 116 ILE A CA 1
ATOM 946 C C . ILE A 1 116 ? -5.369 15.305 9.471 1.00 87.62 116 ILE A C 1
ATOM 948 O O . ILE A 1 116 ? -4.924 16.078 8.617 1.00 87.62 116 ILE A O 1
ATOM 952 N N . LEU A 1 117 ? -4.952 14.038 9.567 1.00 88.50 117 LEU A N 1
ATOM 953 C CA . LEU A 1 117 ? -3.918 13.483 8.696 1.00 88.50 117 LEU A CA 1
ATOM 954 C C . LEU A 1 117 ? -4.352 13.486 7.226 1.00 88.50 117 LEU A C 1
ATOM 956 O O . LEU A 1 117 ? -3.574 13.890 6.361 1.00 88.50 117 LEU A O 1
ATOM 960 N N . LYS A 1 118 ? -5.606 13.118 6.941 1.00 88.50 118 LYS A N 1
ATOM 961 C CA . LYS A 1 118 ? -6.179 13.142 5.591 1.00 88.50 118 LYS A CA 1
ATOM 962 C C . LYS A 1 118 ? -6.144 14.549 5.014 1.00 88.50 118 LYS A C 1
ATOM 964 O O . LYS A 1 118 ? -5.624 14.735 3.922 1.00 88.50 118 LYS A O 1
ATOM 969 N N . ARG A 1 119 ? -6.581 15.560 5.765 1.00 86.44 119 ARG A N 1
ATOM 970 C CA . ARG A 1 119 ? -6.563 16.958 5.305 1.00 86.44 119 ARG A CA 1
ATOM 971 C C . ARG A 1 119 ? -5.163 17.452 4.923 1.00 86.44 119 ARG A C 1
ATOM 973 O O . ARG A 1 119 ? -5.040 18.283 4.029 1.00 86.44 119 ARG A O 1
ATOM 980 N N . ARG A 1 120 ? -4.120 16.974 5.606 1.00 84.75 120 ARG A N 1
ATOM 981 C CA . ARG A 1 120 ? -2.746 17.470 5.434 1.00 84.75 120 ARG A CA 1
ATOM 982 C C . ARG A 1 120 ? -1.914 16.661 4.437 1.00 84.75 120 ARG A C 1
ATOM 984 O O . ARG A 1 120 ? -1.083 17.236 3.739 1.00 84.75 120 ARG A O 1
ATOM 991 N N . TYR A 1 121 ? -2.120 15.345 4.376 1.00 86.19 121 TYR A N 1
ATOM 992 C CA . TYR A 1 121 ? -1.289 14.425 3.592 1.00 86.19 121 TYR A CA 1
ATOM 993 C C . TYR A 1 121 ? -2.008 13.790 2.403 1.00 86.19 121 TYR A C 1
ATOM 995 O O . TYR A 1 121 ? -1.339 13.261 1.512 1.00 86.19 121 TYR A O 1
ATOM 1003 N N . GLN A 1 122 ? -3.339 13.858 2.327 1.00 83.75 122 GLN A N 1
ATOM 1004 C CA . GLN A 1 122 ? -4.031 13.427 1.121 1.00 83.75 122 GLN A CA 1
ATOM 1005 C C . GLN A 1 122 ? -3.697 14.388 -0.025 1.00 83.75 122 GLN A C 1
ATOM 1007 O O . GLN A 1 122 ? -3.853 15.604 0.082 1.00 83.75 122 GLN A O 1
ATOM 1012 N N . ARG A 1 123 ? -3.205 13.832 -1.133 1.00 83.50 123 ARG A N 1
ATOM 1013 C CA . ARG A 1 123 ? -3.048 14.565 -2.393 1.00 83.50 123 ARG A CA 1
ATOM 1014 C C . ARG A 1 123 ? -4.393 14.686 -3.084 1.00 83.50 123 ARG A C 1
ATOM 1016 O O . ARG A 1 123 ? -5.251 13.820 -2.923 1.00 83.50 123 ARG A O 1
ATOM 1023 N N . THR A 1 124 ? -4.547 15.725 -3.897 1.00 84.44 124 THR A N 1
ATOM 1024 C CA . THR A 1 124 ? -5.649 15.754 -4.857 1.00 84.44 124 THR A CA 1
ATOM 1025 C C . THR A 1 124 ? -5.536 14.539 -5.784 1.00 84.44 124 THR A C 1
ATOM 1027 O O . THR A 1 124 ? -4.414 14.099 -6.079 1.00 84.44 124 THR A O 1
ATOM 1030 N N . PRO A 1 125 ? -6.665 13.960 -6.222 1.00 81.88 125 PRO A N 1
ATOM 1031 C CA . PRO A 1 125 ? -6.640 12.776 -7.072 1.00 81.88 125 PRO A CA 1
ATOM 1032 C C . PRO A 1 125 ? -5.849 13.028 -8.364 1.00 81.88 125 PRO A C 1
ATOM 1034 O O . PRO A 1 125 ? -5.099 12.158 -8.802 1.00 81.88 125 PRO A O 1
ATOM 1037 N N . GLU A 1 126 ? -5.908 14.238 -8.922 1.00 83.38 126 GLU A N 1
ATOM 1038 C CA . GLU A 1 126 ? -5.130 14.645 -10.096 1.00 83.38 126 GLU A CA 1
ATOM 1039 C C . GLU A 1 126 ? -3.623 14.667 -9.804 1.00 83.38 126 GLU A C 1
ATOM 1041 O O . GLU A 1 126 ? -2.830 14.129 -10.577 1.00 83.38 126 GLU A O 1
ATOM 1046 N N . ALA A 1 127 ? -3.205 15.230 -8.664 1.00 84.81 127 ALA A N 1
ATOM 1047 C CA . ALA A 1 127 ? -1.794 15.248 -8.280 1.00 84.81 127 ALA A CA 1
ATOM 1048 C C . ALA A 1 127 ? -1.258 13.835 -8.001 1.00 84.81 127 ALA A C 1
ATOM 1050 O O . ALA A 1 127 ? -0.086 13.555 -8.267 1.00 84.81 127 ALA A O 1
ATOM 1051 N N . GLU A 1 128 ? -2.097 12.930 -7.484 1.00 84.31 128 GLU A N 1
ATOM 1052 C CA . GLU A 1 128 ? -1.717 11.530 -7.291 1.00 84.31 128 GLU A CA 1
ATOM 1053 C C . GLU A 1 128 ? -1.518 10.807 -8.631 1.00 84.31 128 GLU A C 1
ATOM 1055 O O . GLU A 1 128 ? -0.530 10.083 -8.774 1.00 84.31 128 GLU A O 1
ATOM 1060 N N . LYS A 1 129 ? -2.382 11.058 -9.626 1.00 86.88 129 LYS A N 1
ATOM 1061 C CA . LYS A 1 129 ? -2.225 10.536 -10.996 1.00 86.88 129 LYS A CA 1
ATOM 1062 C C . LYS A 1 129 ? -0.917 11.002 -11.636 1.00 86.88 129 LYS A C 1
ATOM 1064 O O . LYS A 1 129 ? -0.129 10.170 -12.090 1.00 86.88 129 LYS A O 1
ATOM 1069 N N . ILE A 1 130 ? -0.658 12.312 -11.608 1.00 86.56 130 ILE A N 1
ATOM 1070 C CA . ILE A 1 130 ? 0.556 12.919 -12.177 1.00 86.56 130 ILE A CA 1
ATOM 1071 C C . ILE A 1 130 ? 1.807 12.328 -11.522 1.00 86.56 130 ILE A C 1
ATOM 1073 O O . ILE A 1 130 ? 2.757 11.946 -12.205 1.00 86.56 130 ILE A O 1
ATOM 1077 N N . LEU A 1 131 ? 1.815 12.206 -10.191 1.00 87.38 131 LEU A N 1
ATOM 1078 C CA . LEU A 1 131 ? 2.964 11.652 -9.485 1.00 87.38 131 LEU A CA 1
ATOM 1079 C C . LEU A 1 131 ? 3.150 10.155 -9.755 1.00 87.38 131 LEU A C 1
ATOM 1081 O O . LEU A 1 131 ? 4.286 9.708 -9.898 1.00 87.38 131 LEU A O 1
ATOM 1085 N N . ALA A 1 132 ? 2.069 9.375 -9.812 1.00 86.81 132 ALA A N 1
ATOM 1086 C CA . ALA A 1 132 ? 2.149 7.949 -10.114 1.00 86.81 132 ALA A CA 1
ATOM 1087 C C . ALA A 1 132 ? 2.765 7.718 -11.499 1.00 86.81 132 ALA A C 1
ATOM 1089 O O . ALA A 1 132 ? 3.676 6.900 -11.636 1.00 86.81 132 ALA A O 1
ATOM 1090 N N . TYR A 1 133 ? 2.340 8.504 -12.490 1.00 87.94 133 TYR A N 1
ATOM 1091 C CA . TYR A 1 133 ? 2.912 8.464 -13.830 1.00 87.94 133 TYR A CA 1
ATOM 1092 C C . TYR A 1 133 ? 4.376 8.924 -13.862 1.00 87.94 133 TYR A C 1
ATOM 1094 O O . TYR A 1 133 ? 5.226 8.251 -14.448 1.00 87.94 133 TYR A O 1
ATOM 1102 N N . LYS A 1 134 ? 4.710 10.019 -13.167 1.00 89.69 134 LYS A N 1
ATOM 1103 C CA . LYS A 1 134 ? 6.095 10.494 -13.048 1.00 89.69 134 LYS A CA 1
ATOM 1104 C C . LYS A 1 134 ? 7.010 9.437 -12.428 1.00 89.69 134 LYS A C 1
ATOM 1106 O O . LYS A 1 134 ? 8.068 9.159 -12.980 1.00 89.69 134 LYS A O 1
ATOM 1111 N N . ASN A 1 135 ? 6.597 8.821 -11.320 1.00 89.62 135 ASN A N 1
ATOM 1112 C CA . ASN A 1 135 ? 7.372 7.773 -10.654 1.00 89.62 135 ASN A CA 1
ATOM 1113 C C . ASN A 1 135 ? 7.600 6.574 -11.576 1.00 89.62 135 ASN A C 1
ATOM 1115 O O . ASN A 1 135 ? 8.712 6.057 -11.635 1.00 89.62 135 ASN A O 1
ATOM 1119 N N . TYR A 1 136 ? 6.568 6.165 -12.319 1.00 90.75 136 TYR A N 1
ATOM 1120 C CA . TYR A 1 136 ? 6.686 5.119 -13.329 1.00 90.75 136 TYR A CA 1
ATOM 1121 C C . TYR A 1 136 ? 7.726 5.490 -14.396 1.00 90.75 136 TYR A C 1
ATOM 1123 O O . TYR A 1 136 ? 8.690 4.753 -14.598 1.00 90.75 136 TYR A O 1
ATOM 1131 N N . ARG A 1 137 ? 7.594 6.666 -15.020 1.00 90.50 137 ARG A N 1
ATOM 1132 C CA . ARG A 1 137 ? 8.518 7.148 -16.055 1.00 90.50 137 ARG A CA 1
ATOM 1133 C C . ARG A 1 137 ? 9.960 7.264 -15.548 1.00 90.50 137 ARG A C 1
ATOM 1135 O O . ARG A 1 137 ? 10.880 6.801 -16.218 1.00 90.50 1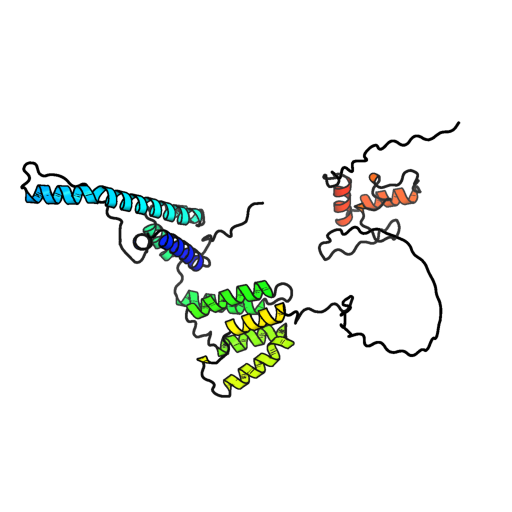37 ARG A O 1
ATOM 1142 N N . ASP A 1 138 ? 10.161 7.851 -14.371 1.00 90.50 138 ASP A N 1
ATOM 1143 C CA . ASP A 1 138 ? 11.485 8.013 -13.763 1.00 90.50 138 ASP A CA 1
ATOM 1144 C C . ASP A 1 138 ? 12.113 6.652 -13.416 1.00 90.50 138 ASP A C 1
ATOM 1146 O O . ASP A 1 138 ? 13.332 6.486 -13.509 1.00 90.50 138 ASP A O 1
ATOM 1150 N N . HIS A 1 139 ? 11.293 5.660 -13.049 1.00 91.81 139 HIS A N 1
ATOM 1151 C CA . HIS A 1 139 ? 11.737 4.291 -12.775 1.00 91.81 139 HIS A CA 1
ATOM 1152 C C . HIS A 1 139 ? 12.160 3.542 -14.042 1.00 91.81 139 HIS A C 1
ATOM 1154 O O . HIS A 1 139 ? 13.148 2.804 -14.012 1.00 91.81 139 HIS A O 1
ATOM 1160 N N . LEU A 1 140 ? 11.487 3.773 -15.176 1.00 89.56 140 LEU A N 1
ATOM 1161 C CA . LEU A 1 140 ? 11.849 3.149 -16.455 1.00 89.56 140 LEU A CA 1
ATOM 1162 C C . LEU A 1 140 ? 13.277 3.484 -16.904 1.00 89.56 140 LEU A C 1
ATOM 1164 O O . LEU A 1 140 ? 13.961 2.635 -17.468 1.00 89.56 140 LEU A O 1
ATOM 1168 N N . ILE A 1 141 ? 13.745 4.701 -16.624 1.00 88.50 141 ILE A N 1
ATOM 1169 C CA . ILE A 1 141 ? 15.083 5.174 -17.015 1.00 88.50 141 ILE A CA 1
ATOM 1170 C C . ILE A 1 141 ? 16.186 4.509 -16.168 1.00 88.50 141 ILE A C 1
ATOM 1172 O O . ILE A 1 141 ? 17.340 4.431 -16.581 1.00 88.50 141 ILE A O 1
ATOM 1176 N N . ARG A 1 142 ? 15.851 4.008 -14.974 1.00 87.94 142 ARG A N 1
ATOM 1177 C CA . ARG A 1 142 ? 16.817 3.495 -13.985 1.00 87.94 142 ARG A CA 1
ATOM 1178 C C . ARG A 1 142 ? 17.127 2.004 -14.125 1.00 87.94 142 ARG A C 1
ATOM 1180 O O . ARG A 1 142 ? 17.748 1.439 -13.224 1.00 87.94 142 ARG A O 1
ATOM 1187 N N . ILE A 1 143 ? 16.700 1.366 -15.212 1.00 87.94 143 ILE A N 1
ATOM 1188 C CA . ILE A 1 143 ? 16.931 -0.061 -15.441 1.00 87.94 143 ILE A CA 1
ATOM 1189 C C . ILE A 1 143 ? 18.434 -0.393 -15.457 1.00 87.94 143 ILE A C 1
ATOM 1191 O O . ILE A 1 143 ? 19.238 0.262 -16.120 1.00 87.94 143 ILE A O 1
ATOM 1195 N N . LYS A 1 144 ? 18.820 -1.426 -14.700 1.00 85.19 144 LYS A N 1
ATOM 1196 C CA . LYS A 1 144 ? 20.192 -1.950 -14.620 1.00 85.19 144 LYS A CA 1
ATOM 1197 C C . LYS A 1 144 ? 20.158 -3.472 -14.590 1.00 85.19 144 LYS A C 1
ATOM 1199 O O . LYS A 1 144 ? 19.371 -4.034 -13.834 1.00 85.19 144 LYS A O 1
ATOM 1204 N N . ARG A 1 145 ? 21.075 -4.128 -15.314 1.00 81.69 145 ARG A N 1
ATOM 1205 C CA . ARG A 1 145 ? 21.156 -5.602 -15.361 1.00 81.69 145 ARG A CA 1
ATOM 1206 C C . ARG A 1 145 ? 21.322 -6.239 -13.978 1.00 81.69 145 ARG A C 1
ATOM 1208 O O . ARG A 1 145 ? 20.662 -7.225 -13.668 1.00 81.69 145 ARG A O 1
ATOM 1215 N N . SER A 1 146 ? 22.130 -5.619 -13.116 1.00 81.00 146 SER A N 1
ATOM 1216 C CA . SER A 1 146 ? 22.450 -6.132 -11.779 1.00 81.00 146 SER A CA 1
ATOM 1217 C C . SER A 1 146 ? 21.269 -6.176 -10.808 1.00 81.00 146 SER A C 1
ATOM 1219 O O . SER A 1 146 ? 21.356 -6.875 -9.807 1.00 81.00 146 SER A O 1
ATOM 1221 N N . ASN A 1 147 ? 20.204 -5.404 -11.051 1.00 86.12 147 ASN A N 1
ATOM 1222 C CA . ASN A 1 147 ? 19.021 -5.408 -10.193 1.00 86.12 147 ASN A CA 1
ATOM 1223 C C . ASN A 1 147 ? 17.721 -5.464 -11.005 1.00 86.12 147 ASN A C 1
ATOM 1225 O O . ASN A 1 147 ? 16.791 -4.683 -10.805 1.00 86.12 147 ASN A O 1
ATOM 1229 N N . THR A 1 148 ? 17.687 -6.368 -11.980 1.00 88.00 148 THR A N 1
ATOM 1230 C CA . THR A 1 148 ? 16.539 -6.473 -12.882 1.00 88.00 148 THR A CA 1
ATOM 1231 C C . THR A 1 148 ? 15.297 -6.997 -12.156 1.00 88.00 148 THR A C 1
ATOM 1233 O O . THR A 1 148 ? 14.208 -6.490 -12.395 1.00 88.00 148 THR A O 1
ATOM 1236 N N . MET A 1 149 ? 15.449 -7.940 -11.218 1.00 88.00 149 MET A N 1
ATOM 1237 C CA . MET A 1 149 ? 14.323 -8.505 -10.462 1.00 88.00 149 MET A CA 1
ATOM 1238 C C . MET A 1 149 ? 13.632 -7.475 -9.557 1.00 88.00 149 MET A C 1
ATOM 1240 O O . MET A 1 149 ? 12.418 -7.301 -9.675 1.00 88.00 149 MET A O 1
ATOM 1244 N N . ASP A 1 150 ? 14.371 -6.724 -8.726 1.00 88.69 150 ASP A N 1
ATOM 1245 C CA . ASP A 1 150 ? 13.732 -5.691 -7.892 1.00 88.69 150 ASP A CA 1
ATOM 1246 C C . ASP A 1 150 ? 13.172 -4.557 -8.762 1.00 88.69 150 ASP A C 1
ATOM 1248 O O . ASP A 1 150 ? 12.160 -3.936 -8.417 1.00 88.69 150 ASP A O 1
ATOM 1252 N N . TRP A 1 151 ? 13.812 -4.276 -9.907 1.00 93.44 151 TRP A N 1
ATOM 1253 C CA . TRP A 1 151 ? 13.306 -3.303 -10.869 1.00 93.44 151 TRP A CA 1
ATOM 1254 C C . TRP A 1 151 ? 11.952 -3.730 -11.440 1.00 93.44 151 TRP A C 1
ATOM 1256 O O . TRP A 1 151 ? 11.050 -2.889 -11.460 1.00 93.44 151 TRP A O 1
ATOM 1266 N N . ILE A 1 152 ? 11.785 -5.001 -11.835 1.00 92.62 152 ILE A N 1
ATOM 1267 C CA . ILE A 1 152 ? 10.507 -5.558 -12.312 1.00 92.62 152 ILE A CA 1
ATOM 1268 C C . ILE A 1 152 ? 9.444 -5.399 -11.229 1.00 92.62 152 ILE A C 1
ATOM 1270 O O . ILE A 1 152 ? 8.419 -4.770 -11.481 1.00 92.62 152 ILE A O 1
ATOM 1274 N N . GLN A 1 153 ? 9.722 -5.867 -10.009 1.00 91.81 153 GLN A N 1
ATOM 1275 C CA . GLN A 1 153 ? 8.768 -5.799 -8.901 1.00 91.81 153 GLN A CA 1
ATOM 1276 C C . GLN A 1 153 ? 8.339 -4.353 -8.614 1.00 91.81 153 GLN A C 1
ATOM 1278 O O . GLN A 1 153 ? 7.155 -4.051 -8.480 1.00 91.81 153 GLN A O 1
ATOM 1283 N N . THR A 1 154 ? 9.292 -3.423 -8.569 1.00 90.31 154 THR A N 1
ATOM 1284 C CA . THR A 1 154 ? 8.993 -2.004 -8.343 1.00 90.31 154 THR A CA 1
ATOM 1285 C C . THR A 1 154 ? 8.187 -1.412 -9.509 1.00 90.31 154 THR A C 1
ATOM 1287 O O . THR A 1 154 ? 7.233 -0.664 -9.286 1.00 90.31 154 THR A O 1
ATOM 1290 N N . CYS A 1 155 ? 8.505 -1.790 -10.750 1.00 92.06 155 CYS A N 1
ATOM 1291 C CA . CYS A 1 155 ? 7.783 -1.352 -11.944 1.00 92.06 155 CYS A CA 1
ATOM 1292 C C . CYS A 1 155 ? 6.323 -1.840 -11.938 1.00 92.06 155 CYS A C 1
ATOM 1294 O O . CYS A 1 155 ? 5.415 -1.045 -12.186 1.00 92.06 155 CYS A O 1
ATOM 1296 N N . GLU A 1 156 ? 6.081 -3.099 -11.556 1.00 91.94 156 GLU A N 1
ATOM 1297 C CA . GLU A 1 156 ? 4.739 -3.668 -11.373 1.00 91.94 156 GLU A CA 1
ATOM 1298 C C . GLU A 1 156 ? 3.927 -2.874 -10.346 1.00 91.94 156 GLU A C 1
ATOM 1300 O O . GLU A 1 156 ? 2.756 -2.564 -10.589 1.00 91.94 156 GLU A O 1
ATOM 1305 N N . THR A 1 157 ? 4.539 -2.482 -9.220 1.00 90.19 157 THR A N 1
ATOM 1306 C CA . THR A 1 157 ? 3.838 -1.670 -8.213 1.00 90.19 157 THR A CA 1
ATOM 1307 C C . THR A 1 157 ? 3.435 -0.295 -8.750 1.00 90.19 157 THR A C 1
ATOM 1309 O O . THR A 1 157 ? 2.309 0.147 -8.506 1.00 90.19 157 THR A O 1
ATOM 1312 N N . TYR A 1 158 ? 4.305 0.373 -9.520 1.00 90.62 158 TYR A N 1
ATOM 1313 C CA . TYR A 1 158 ? 4.000 1.680 -10.107 1.00 90.62 158 TYR A CA 1
ATOM 1314 C C . TYR A 1 158 ? 2.936 1.593 -11.202 1.00 90.62 158 TYR A C 1
ATOM 1316 O O . TYR A 1 158 ? 2.000 2.395 -11.190 1.00 90.62 158 TYR A O 1
ATOM 1324 N N . LEU A 1 159 ? 3.023 0.596 -12.087 1.00 88.88 159 LEU A N 1
ATOM 1325 C CA . LEU A 1 159 ? 2.008 0.343 -13.111 1.00 88.88 159 LEU A CA 1
ATOM 1326 C C . LEU A 1 159 ? 0.650 0.037 -12.483 1.00 88.88 159 LEU A C 1
ATOM 1328 O O . LEU A 1 159 ? -0.337 0.693 -12.803 1.00 88.88 159 LEU A O 1
ATOM 1332 N N . THR A 1 160 ? 0.597 -0.894 -11.530 1.00 89.19 160 THR A N 1
ATOM 1333 C CA . THR A 1 160 ? -0.652 -1.255 -10.844 1.00 89.19 160 THR A CA 1
ATOM 1334 C C . THR A 1 160 ? -1.271 -0.041 -10.153 1.00 89.19 160 THR A C 1
ATOM 1336 O O . THR A 1 160 ? -2.482 0.176 -10.235 1.00 89.19 160 THR A O 1
ATOM 1339 N N . LYS A 1 161 ? -0.445 0.800 -9.511 1.00 87.19 161 LYS A N 1
ATOM 1340 C CA . LYS A 1 161 ? -0.910 2.036 -8.874 1.00 87.19 161 LYS A CA 1
ATOM 1341 C C . LYS A 1 161 ? -1.491 3.018 -9.892 1.00 87.19 161 LYS A C 1
ATOM 1343 O O . LYS A 1 161 ? -2.579 3.538 -9.663 1.00 87.19 161 LYS A O 1
ATOM 1348 N N . ALA A 1 162 ? -0.803 3.270 -11.000 1.00 87.31 162 ALA A N 1
ATOM 1349 C CA . ALA A 1 162 ? -1.261 4.233 -11.994 1.00 87.31 162 ALA A CA 1
ATOM 1350 C C . ALA A 1 162 ? -2.489 3.730 -12.791 1.00 87.31 162 ALA A C 1
ATOM 1352 O O . ALA A 1 162 ? -3.371 4.530 -13.099 1.00 87.31 162 ALA A O 1
ATOM 1353 N N . VAL A 1 163 ? -2.622 2.417 -13.041 1.00 86.75 163 VAL A N 1
ATOM 1354 C CA . VAL A 1 163 ? -3.831 1.831 -13.659 1.00 86.75 163 VAL A CA 1
ATOM 1355 C C . VAL A 1 163 ? -5.020 1.980 -12.715 1.00 86.75 163 VAL A C 1
ATOM 1357 O O . VAL A 1 163 ? -6.083 2.436 -13.126 1.00 86.75 163 VAL A O 1
ATOM 1360 N N . ARG A 1 164 ? -4.836 1.670 -11.425 1.00 86.50 164 ARG A N 1
ATOM 1361 C CA . ARG A 1 164 ? -5.886 1.802 -10.405 1.00 86.50 164 ARG A CA 1
ATOM 1362 C C . ARG A 1 164 ? -6.397 3.237 -10.256 1.00 86.50 164 ARG A C 1
ATOM 1364 O O . ARG A 1 164 ? -7.567 3.432 -9.942 1.00 86.50 164 ARG A O 1
ATOM 1371 N N . LEU A 1 165 ? -5.528 4.227 -10.449 1.00 85.38 165 LEU A N 1
ATOM 1372 C CA . LEU A 1 165 ? -5.895 5.643 -10.404 1.00 85.38 165 LEU A CA 1
ATOM 1373 C C . LEU A 1 165 ? -6.559 6.130 -11.704 1.00 85.38 165 LEU A C 1
ATOM 1375 O O . LEU A 1 165 ? -7.074 7.245 -11.732 1.00 85.38 165 LEU A O 1
ATOM 1379 N N . GLY A 1 166 ? -6.571 5.324 -12.771 1.00 83.50 166 GLY A N 1
ATOM 1380 C CA . GLY A 1 166 ? -7.147 5.706 -14.059 1.00 83.50 166 GLY A CA 1
ATOM 1381 C C . GLY A 1 166 ? -6.397 6.877 -14.694 1.00 83.50 166 GLY A C 1
ATOM 1382 O O . GLY A 1 166 ? -6.998 7.915 -14.982 1.00 83.50 166 GLY A O 1
ATOM 1383 N N . CYS A 1 167 ? -5.074 6.757 -14.831 1.00 82.56 167 CYS A N 1
ATOM 1384 C CA . CYS A 1 167 ? -4.273 7.711 -15.597 1.00 82.56 167 CYS A CA 1
ATOM 1385 C C . CYS A 1 167 ? -4.502 7.497 -17.104 1.00 82.56 167 CYS A C 1
ATOM 1387 O O . CYS A 1 167 ? -4.103 6.465 -17.641 1.00 82.56 167 CYS A O 1
ATOM 1389 N N . GLU A 1 168 ? -5.101 8.475 -17.788 1.00 75.69 168 GLU A N 1
ATOM 1390 C CA . GLU A 1 168 ? -5.380 8.423 -19.238 1.00 75.69 168 GLU A CA 1
ATOM 1391 C C . GLU A 1 168 ? -4.104 8.291 -20.083 1.00 75.69 168 GLU A C 1
ATOM 1393 O O . GLU A 1 168 ? -4.083 7.576 -21.083 1.00 75.69 168 GLU A O 1
ATOM 1398 N N . GLU A 1 169 ? -3.003 8.892 -19.623 1.00 75.62 169 GLU A N 1
ATOM 1399 C CA . GLU A 1 169 ? -1.676 8.802 -20.250 1.00 75.62 169 GLU A CA 1
ATOM 1400 C C . GLU A 1 169 ? -1.092 7.379 -20.245 1.00 75.62 169 GLU A C 1
ATOM 1402 O O . GLU A 1 169 ? -0.053 7.124 -20.847 1.00 75.62 169 GLU A O 1
ATOM 1407 N N . MET A 1 170 ? -1.751 6.427 -19.581 1.00 79.38 170 MET A N 1
ATOM 1408 C CA . MET A 1 170 ? -1.286 5.054 -19.450 1.00 79.38 170 MET A CA 1
ATOM 1409 C C . MET A 1 170 ? -2.179 4.059 -20.190 1.00 79.38 170 MET A C 1
ATOM 1411 O O . MET A 1 170 ? -2.499 2.985 -19.676 1.00 79.38 170 MET A O 1
ATOM 1415 N N . SER A 1 171 ? -2.550 4.403 -21.425 1.00 82.81 171 SER A N 1
ATOM 1416 C CA . SER A 1 171 ? -3.185 3.467 -22.355 1.00 82.81 171 SER A CA 1
ATOM 1417 C C . SER A 1 171 ? -2.336 2.200 -22.531 1.00 82.81 171 SER A C 1
ATOM 1419 O O . SER A 1 171 ? -1.109 2.237 -22.405 1.00 82.81 171 SER A O 1
ATOM 1421 N N . VAL A 1 172 ? -2.974 1.066 -22.842 1.00 82.38 172 VAL A N 1
ATOM 1422 C CA . VAL A 1 172 ? -2.271 -0.219 -23.035 1.00 82.38 172 VAL A CA 1
ATOM 1423 C C . VAL A 1 172 ? -1.157 -0.080 -24.076 1.00 82.38 172 VAL A C 1
ATOM 1425 O O . VAL A 1 172 ? -0.036 -0.523 -23.849 1.00 82.38 172 VAL A O 1
ATOM 1428 N N . 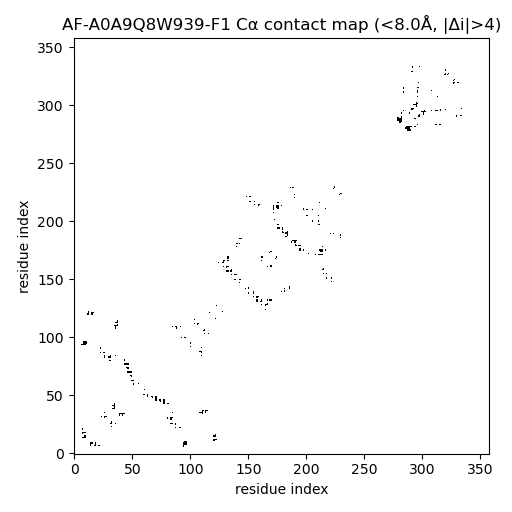THR A 1 173 ? -1.418 0.640 -25.166 1.00 82.75 173 THR A N 1
ATOM 1429 C CA . THR A 1 173 ? -0.420 0.915 -26.207 1.00 82.75 173 THR A CA 1
ATOM 1430 C C . THR A 1 173 ? 0.738 1.766 -25.698 1.00 82.75 173 THR A C 1
ATOM 1432 O O . THR A 1 173 ? 1.888 1.464 -26.006 1.00 82.75 173 THR A O 1
ATOM 1435 N N . HIS A 1 174 ? 0.473 2.795 -24.886 1.00 85.19 174 HIS A N 1
ATOM 1436 C CA . HIS A 1 174 ? 1.547 3.586 -24.289 1.00 85.19 174 HIS A CA 1
ATOM 1437 C C . HIS A 1 174 ? 2.430 2.721 -23.380 1.00 85.19 174 HIS A C 1
ATOM 1439 O O . HIS A 1 174 ? 3.648 2.757 -23.521 1.00 85.19 174 HIS A O 1
ATOM 1445 N N . GLN A 1 175 ? 1.829 1.877 -22.529 1.00 87.31 175 GLN A N 1
ATOM 1446 C CA . GLN A 1 175 ? 2.563 0.947 -21.658 1.00 87.31 175 GLN A CA 1
ATOM 1447 C C . GLN A 1 175 ? 3.466 -0.003 -22.456 1.00 87.31 175 GLN A C 1
ATOM 1449 O O . GLN A 1 175 ? 4.637 -0.167 -22.110 1.00 87.31 175 GLN A O 1
ATOM 1454 N N . GLN A 1 176 ? 2.933 -0.614 -23.522 1.00 87.25 176 GLN A N 1
ATOM 1455 C CA . GLN A 1 176 ? 3.683 -1.503 -24.414 1.00 87.25 176 GLN A CA 1
ATOM 1456 C C . GLN A 1 176 ? 4.882 -0.773 -25.027 1.00 87.25 176 GLN A C 1
ATOM 1458 O O . GLN A 1 176 ? 6.018 -1.227 -24.902 1.00 87.25 176 GLN A O 1
ATOM 1463 N N . VAL A 1 177 ? 4.649 0.391 -25.640 1.00 87.19 177 VAL A N 1
ATOM 1464 C CA . VAL A 1 177 ? 5.696 1.158 -26.324 1.00 87.19 177 VAL A CA 1
ATOM 1465 C C . VAL A 1 177 ? 6.781 1.605 -25.346 1.00 87.19 177 VAL A C 1
ATOM 1467 O O . VAL A 1 177 ? 7.964 1.416 -25.635 1.00 87.19 177 VAL A O 1
ATOM 1470 N N . THR A 1 178 ? 6.424 2.158 -24.183 1.00 89.38 178 THR A N 1
ATOM 1471 C CA . THR A 1 178 ? 7.421 2.649 -23.222 1.00 89.38 178 THR A CA 1
ATOM 1472 C C . THR A 1 178 ? 8.236 1.520 -22.606 1.00 89.38 178 THR A C 1
ATOM 1474 O O . THR A 1 178 ? 9.458 1.640 -22.551 1.00 89.38 178 THR A O 1
ATOM 1477 N N . LEU A 1 179 ? 7.597 0.418 -22.191 1.00 91.25 179 LEU A N 1
ATOM 1478 C CA . LEU A 1 179 ? 8.296 -0.735 -21.609 1.00 91.25 179 LEU A CA 1
ATOM 1479 C C . LEU A 1 179 ? 9.195 -1.431 -22.624 1.00 91.25 179 LEU A C 1
ATOM 1481 O O . LEU A 1 179 ? 10.346 -1.726 -22.324 1.00 91.25 179 LEU A O 1
ATOM 1485 N N . LEU A 1 180 ? 8.700 -1.696 -23.831 1.00 90.25 180 LEU A N 1
ATOM 1486 C CA . LEU A 1 180 ? 9.487 -2.414 -24.831 1.00 90.25 180 LEU A CA 1
ATOM 1487 C C . LEU A 1 180 ? 10.640 -1.556 -25.347 1.00 90.25 180 LEU A C 1
ATOM 1489 O O . LEU A 1 180 ? 11.726 -2.078 -25.583 1.00 90.25 180 LEU A O 1
ATOM 1493 N N . THR A 1 181 ? 10.458 -0.238 -25.448 1.00 90.31 181 THR A N 1
ATOM 1494 C CA . THR A 1 181 ? 11.552 0.673 -25.814 1.00 90.31 181 THR A CA 1
ATOM 1495 C C . THR A 1 181 ? 12.639 0.706 -24.739 1.00 90.31 181 THR A C 1
ATOM 1497 O O . THR A 1 181 ? 13.823 0.646 -25.076 1.00 90.31 181 THR A O 1
ATOM 1500 N N . THR A 1 182 ? 12.274 0.759 -23.453 1.00 90.81 182 THR A N 1
ATOM 1501 C CA . THR A 1 182 ? 13.263 0.769 -22.361 1.00 90.81 182 THR A CA 1
ATOM 1502 C C . THR A 1 182 ? 13.956 -0.581 -22.209 1.00 90.81 182 THR A C 1
ATOM 1504 O O . THR A 1 182 ? 15.179 -0.626 -22.079 1.00 90.81 182 THR A O 1
ATOM 1507 N N . LEU A 1 183 ? 13.212 -1.686 -22.311 1.00 90.62 183 LEU A N 1
ATOM 1508 C CA . LEU A 1 183 ? 13.774 -3.034 -22.275 1.00 90.62 183 LEU A CA 1
ATOM 1509 C C . LEU A 1 183 ? 14.686 -3.295 -23.472 1.00 90.62 183 LEU A C 1
ATOM 1511 O O . LEU A 1 183 ? 15.748 -3.872 -23.285 1.00 90.62 183 LEU A O 1
ATOM 1515 N N . LYS A 1 184 ? 14.359 -2.807 -24.674 1.00 89.44 184 LYS A N 1
ATOM 1516 C CA . LYS A 1 184 ? 15.206 -2.968 -25.867 1.00 89.44 184 LYS A CA 1
ATOM 1517 C C . LYS A 1 184 ? 16.602 -2.367 -25.701 1.00 89.44 184 LYS A C 1
ATOM 1519 O O . LYS A 1 184 ? 17.546 -2.887 -26.288 1.00 89.44 184 LYS A O 1
ATOM 1524 N N . ALA A 1 185 ? 16.749 -1.312 -24.898 1.00 88.00 185 ALA A N 1
ATOM 1525 C CA . ALA A 1 185 ? 18.050 -0.702 -24.633 1.00 88.00 185 ALA A CA 1
ATOM 1526 C C . ALA A 1 185 ? 18.994 -1.613 -23.822 1.00 88.00 185 ALA A C 1
ATOM 1528 O O . ALA A 1 185 ? 20.209 -1.485 -23.943 1.00 88.00 185 ALA A O 1
ATOM 1529 N N . VAL A 1 186 ? 18.454 -2.528 -23.005 1.00 88.00 186 VAL A N 1
ATOM 1530 C CA . VAL A 1 186 ? 19.242 -3.391 -22.100 1.00 88.00 186 VAL A CA 1
ATOM 1531 C C . VAL A 1 186 ? 19.186 -4.870 -22.501 1.00 88.00 186 VAL A C 1
ATOM 1533 O O . VAL A 1 186 ? 20.192 -5.575 -22.396 1.00 88.00 186 VAL A O 1
ATOM 1536 N N . TYR A 1 187 ? 18.027 -5.321 -22.977 1.00 89.12 187 TYR A N 1
ATOM 1537 C CA . TYR A 1 187 ? 17.661 -6.689 -23.347 1.00 89.12 187 TYR A CA 1
ATOM 1538 C C . TYR A 1 187 ? 16.984 -6.704 -24.732 1.00 89.12 187 TYR A C 1
ATOM 1540 O O . TYR A 1 187 ? 15.771 -6.925 -24.842 1.00 89.12 187 TYR A O 1
ATOM 1548 N N . PRO A 1 188 ? 17.742 -6.449 -25.814 1.00 88.56 188 PRO A N 1
ATOM 1549 C CA . PRO A 1 188 ? 17.190 -6.427 -27.168 1.00 88.56 188 PRO A CA 1
ATOM 1550 C C . PRO A 1 188 ? 16.586 -7.777 -27.583 1.00 88.56 188 PRO A C 1
ATOM 1552 O O . PRO A 1 188 ? 15.566 -7.781 -28.271 1.00 88.56 188 PRO A O 1
ATOM 1555 N N . ASP A 1 189 ? 17.157 -8.893 -27.119 1.00 88.00 189 ASP A N 1
ATOM 1556 C CA . ASP A 1 189 ? 16.726 -10.255 -27.470 1.00 88.00 189 ASP A CA 1
ATOM 1557 C C . ASP A 1 189 ? 15.302 -10.566 -26.998 1.00 88.00 189 ASP A C 1
ATOM 1559 O O . ASP A 1 189 ? 14.544 -11.232 -27.699 1.00 88.00 189 ASP A O 1
ATOM 1563 N N . PHE A 1 190 ? 14.919 -10.034 -25.836 1.00 90.38 190 PHE A N 1
ATOM 1564 C CA . PHE A 1 190 ? 13.560 -10.151 -25.318 1.00 90.38 190 PHE A CA 1
ATOM 1565 C C . PHE A 1 190 ? 12.615 -9.136 -25.976 1.00 90.38 190 PHE A C 1
ATOM 1567 O O . PHE A 1 190 ? 11.529 -9.479 -26.440 1.00 90.38 190 PHE A O 1
ATOM 1574 N N . ALA A 1 191 ? 13.017 -7.863 -26.022 1.00 90.81 191 ALA A N 1
ATOM 1575 C CA . ALA A 1 191 ? 12.099 -6.782 -26.362 1.00 90.81 191 ALA A CA 1
ATOM 1576 C C . ALA A 1 191 ? 11.817 -6.652 -27.868 1.00 90.81 191 ALA A C 1
ATOM 1578 O O . ALA A 1 191 ? 10.737 -6.201 -28.246 1.00 90.81 191 ALA A O 1
ATOM 1579 N N . ALA A 1 192 ? 12.760 -7.008 -28.748 1.00 88.75 192 ALA A N 1
ATOM 1580 C CA . ALA A 1 192 ? 12.599 -6.798 -30.188 1.00 88.75 192 ALA A CA 1
ATOM 1581 C C . ALA A 1 192 ? 11.522 -7.694 -30.840 1.00 88.75 192 ALA A C 1
ATOM 1583 O O . ALA A 1 192 ? 10.734 -7.158 -31.627 1.00 88.75 192 ALA A O 1
ATOM 1584 N N . PRO A 1 193 ? 11.425 -9.007 -30.540 1.00 88.62 193 PRO A N 1
ATOM 1585 C CA . PRO A 1 193 ? 10.331 -9.846 -31.033 1.00 88.62 193 PRO A CA 1
ATOM 1586 C C . PRO A 1 193 ? 8.959 -9.347 -30.566 1.00 88.62 193 PRO A C 1
ATOM 1588 O O . PRO A 1 193 ? 8.056 -9.171 -31.383 1.00 88.62 193 PRO A O 1
ATOM 1591 N N . LEU A 1 194 ? 8.844 -9.016 -29.278 1.00 87.69 194 LEU A N 1
ATOM 1592 C CA . LEU A 1 194 ? 7.594 -8.576 -28.662 1.00 87.69 194 LEU A CA 1
ATOM 1593 C C . LEU A 1 194 ? 7.159 -7.180 -29.144 1.00 87.69 194 LEU A C 1
ATOM 1595 O O . LEU A 1 194 ? 5.976 -6.914 -29.351 1.00 87.69 194 LEU A O 1
ATOM 1599 N N . ALA A 1 195 ? 8.112 -6.284 -29.420 1.00 86.88 195 ALA A N 1
ATOM 1600 C CA . ALA A 1 195 ? 7.829 -5.002 -30.068 1.00 86.88 195 ALA A CA 1
ATOM 1601 C C . ALA A 1 195 ? 7.238 -5.198 -31.470 1.00 86.88 195 ALA A C 1
ATOM 1603 O O . ALA A 1 195 ? 6.284 -4.522 -31.836 1.00 86.88 195 ALA A O 1
ATOM 1604 N N . ARG A 1 196 ? 7.755 -6.152 -32.255 1.00 84.38 196 ARG A N 1
ATOM 1605 C CA . ARG A 1 196 ? 7.201 -6.447 -33.587 1.00 84.38 196 ARG A CA 1
ATOM 1606 C C . ARG A 1 196 ? 5.778 -6.989 -33.495 1.00 84.38 196 ARG A C 1
ATOM 1608 O O . ARG A 1 196 ? 4.946 -6.595 -34.303 1.00 84.38 196 ARG A O 1
ATOM 1615 N N . GLU A 1 197 ? 5.504 -7.858 -32.529 1.00 84.06 197 GLU A N 1
ATOM 1616 C CA . GLU A 1 197 ? 4.167 -8.409 -32.292 1.00 84.06 197 GLU A CA 1
ATOM 1617 C C . GLU A 1 197 ? 3.170 -7.311 -31.904 1.00 84.06 197 GLU A C 1
ATOM 1619 O O . GLU A 1 197 ? 2.208 -7.083 -32.631 1.00 84.06 197 GLU A O 1
ATOM 1624 N N . THR A 1 198 ? 3.478 -6.517 -30.877 1.00 82.62 198 THR A N 1
ATOM 1625 C CA . THR A 1 198 ? 2.614 -5.404 -30.437 1.00 82.62 198 THR A CA 1
ATOM 1626 C C . THR A 1 198 ? 2.383 -4.346 -31.524 1.00 82.62 198 THR A C 1
ATOM 1628 O O . THR A 1 198 ? 1.284 -3.803 -31.632 1.00 82.62 198 THR A O 1
ATOM 1631 N N . THR A 1 199 ? 3.371 -4.070 -32.389 1.00 80.56 199 THR A N 1
ATOM 1632 C CA . THR A 1 199 ? 3.145 -3.179 -33.544 1.00 80.56 199 THR A CA 1
ATOM 1633 C C . THR A 1 199 ? 2.199 -3.768 -34.589 1.00 80.56 199 THR A C 1
ATOM 1635 O O . THR A 1 199 ? 1.418 -3.014 -35.163 1.00 80.56 199 THR A O 1
ATOM 1638 N N . LYS A 1 200 ? 2.225 -5.087 -34.830 1.00 79.88 200 LYS A N 1
ATOM 1639 C CA . LYS A 1 200 ? 1.266 -5.744 -35.733 1.00 79.88 200 LYS A CA 1
ATOM 1640 C C . LYS A 1 200 ? -0.141 -5.700 -35.148 1.00 79.88 200 LYS A C 1
ATOM 1642 O O . LYS A 1 200 ? -1.056 -5.259 -35.828 1.00 79.88 200 LYS A O 1
ATOM 1647 N N . GLU A 1 201 ? -0.289 -6.017 -33.861 1.00 76.94 201 GLU A N 1
ATOM 1648 C CA . GLU A 1 201 ? -1.578 -5.938 -33.157 1.00 76.94 201 GLU A CA 1
ATOM 1649 C C . GLU A 1 201 ? -2.206 -4.534 -33.217 1.00 76.94 201 GLU A C 1
ATOM 1651 O O . GLU A 1 201 ? -3.429 -4.388 -33.294 1.00 76.94 201 GLU A O 1
ATOM 1656 N N . ALA A 1 202 ? -1.372 -3.488 -33.181 1.00 72.62 202 ALA A N 1
ATOM 1657 C CA . ALA A 1 202 ? -1.818 -2.105 -33.305 1.00 72.62 202 ALA A CA 1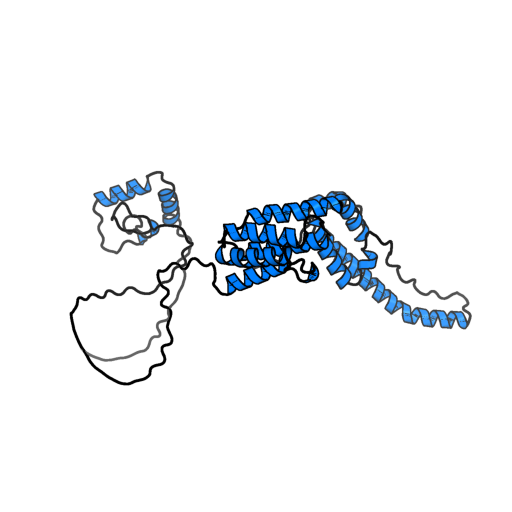
ATOM 1658 C C . ALA A 1 202 ? -2.308 -1.755 -34.721 1.00 72.62 202 ALA A C 1
ATOM 1660 O O . ALA A 1 202 ? -3.241 -0.964 -34.849 1.00 72.62 202 ALA A O 1
ATOM 1661 N N . VAL A 1 203 ? -1.695 -2.333 -35.760 1.00 76.88 203 VAL A N 1
ATOM 1662 C CA . VAL A 1 203 ? -2.065 -2.130 -37.173 1.00 76.88 203 VAL A CA 1
ATOM 1663 C C . VAL A 1 203 ? -3.300 -2.949 -37.549 1.00 76.88 203 VAL A C 1
ATOM 1665 O O . VAL A 1 203 ? -4.166 -2.456 -38.267 1.00 76.88 203 VAL A O 1
ATOM 1668 N N . ASP A 1 204 ? -3.426 -4.158 -37.005 1.00 74.50 204 ASP A N 1
ATOM 1669 C CA . ASP A 1 204 ? -4.496 -5.106 -37.328 1.00 74.50 204 ASP A CA 1
ATOM 1670 C C . ASP A 1 204 ? -5.839 -4.774 -36.635 1.00 74.50 204 ASP A C 1
ATOM 1672 O O . ASP A 1 204 ? -6.779 -5.564 -36.685 1.00 74.50 204 ASP A O 1
ATOM 1676 N N . ASN A 1 205 ? -5.961 -3.599 -35.993 1.00 64.50 205 ASN A N 1
ATOM 1677 C CA . ASN A 1 205 ? -7.158 -3.134 -35.271 1.00 64.50 205 ASN A CA 1
ATOM 1678 C C . ASN A 1 205 ? -7.717 -4.155 -34.262 1.00 64.50 205 ASN A C 1
ATOM 1680 O O . ASN A 1 205 ? -8.921 -4.201 -34.005 1.00 64.50 205 ASN A O 1
ATOM 1684 N N . ILE A 1 206 ? -6.843 -4.959 -33.653 1.00 66.69 206 ILE A N 1
ATOM 1685 C CA . ILE A 1 206 ? -7.242 -5.906 -32.613 1.00 66.69 206 ILE A CA 1
ATOM 1686 C C . ILE A 1 206 ? -7.833 -5.121 -31.434 1.00 66.69 206 ILE A C 1
ATOM 1688 O O . ILE A 1 206 ? -7.233 -4.139 -30.970 1.00 66.69 206 ILE A O 1
ATOM 1692 N N . THR A 1 207 ? -9.008 -5.562 -30.962 1.00 65.06 207 THR A N 1
ATOM 1693 C CA . THR A 1 207 ? -9.729 -5.000 -29.812 1.00 65.06 207 THR A CA 1
ATOM 1694 C C . THR A 1 207 ? -8.775 -4.784 -28.640 1.00 65.06 207 THR A C 1
ATOM 1696 O O . THR A 1 207 ? -7.974 -5.658 -28.310 1.00 65.06 207 THR A O 1
ATOM 1699 N N . THR A 1 208 ? -8.873 -3.628 -27.982 1.00 62.19 208 THR A N 1
ATOM 1700 C CA . THR A 1 208 ? -7.993 -3.217 -26.871 1.00 62.19 208 THR A CA 1
ATOM 1701 C C . THR A 1 208 ? -7.911 -4.225 -25.723 1.00 62.19 208 THR A C 1
ATOM 1703 O O . THR A 1 208 ? -6.921 -4.225 -25.002 1.00 62.19 208 THR A O 1
ATOM 1706 N N . GLU A 1 209 ? -8.917 -5.086 -25.570 1.00 62.69 209 GLU A N 1
ATOM 1707 C CA . GLU A 1 209 ? -9.001 -6.135 -24.544 1.00 62.69 209 GLU A CA 1
ATOM 1708 C C . GLU A 1 209 ? -8.057 -7.320 -24.795 1.00 62.69 209 GLU A C 1
ATOM 1710 O O . GLU A 1 209 ? -7.596 -7.940 -23.841 1.00 62.69 209 GLU A O 1
ATOM 1715 N N . ASN A 1 210 ? -7.716 -7.599 -26.056 1.00 67.56 210 ASN A N 1
ATOM 1716 C CA . ASN A 1 210 ? -6.798 -8.684 -26.420 1.00 67.56 210 ASN A CA 1
ATOM 1717 C C . ASN A 1 210 ? -5.330 -8.236 -26.450 1.00 67.56 210 ASN A C 1
ATOM 1719 O O . ASN A 1 210 ? -4.445 -9.058 -26.676 1.00 67.56 210 ASN A O 1
ATOM 1723 N N . ARG A 1 211 ? -5.052 -6.944 -26.235 1.00 75.25 211 ARG A N 1
ATOM 1724 C CA . ARG A 1 211 ? -3.686 -6.410 -26.244 1.00 75.25 211 ARG A CA 1
ATOM 1725 C C . ARG A 1 211 ? -2.954 -6.779 -24.959 1.00 75.25 211 ARG A C 1
ATOM 1727 O O . ARG A 1 211 ? -3.495 -6.676 -23.858 1.00 75.25 211 ARG A O 1
ATOM 1734 N N . LEU A 1 212 ? -1.677 -7.125 -25.092 1.00 79.69 212 LEU A N 1
ATOM 1735 C CA . LEU A 1 212 ? -0.807 -7.415 -23.953 1.00 79.69 212 LEU A CA 1
ATOM 1736 C C . LEU A 1 212 ? -0.654 -6.188 -23.041 1.00 79.69 212 LEU A C 1
ATOM 1738 O O . LEU A 1 212 ? -0.033 -5.194 -23.415 1.00 79.69 212 LEU A O 1
ATOM 1742 N N . SER A 1 213 ? -1.190 -6.272 -21.823 1.00 85.81 213 SER A N 1
ATOM 1743 C CA . SER A 1 213 ? -0.982 -5.265 -20.775 1.00 85.81 213 SER A CA 1
ATOM 1744 C C . SER A 1 213 ? 0.496 -5.155 -20.386 1.00 85.81 213 SER A C 1
ATOM 1746 O O . SER A 1 213 ? 1.230 -6.147 -20.414 1.00 85.81 213 SER A O 1
ATOM 1748 N N . GLY A 1 214 ? 0.930 -3.971 -19.939 1.00 86.00 214 GLY A N 1
ATOM 1749 C CA . GLY A 1 214 ? 2.295 -3.766 -19.449 1.00 86.00 214 GLY A CA 1
ATOM 1750 C C . GLY A 1 214 ? 2.668 -4.698 -18.288 1.00 86.00 214 GLY A C 1
ATOM 1751 O O . GLY A 1 214 ? 3.813 -5.130 -18.196 1.00 86.00 214 GLY A O 1
ATOM 1752 N N . ILE A 1 215 ? 1.697 -5.080 -17.450 1.00 89.44 215 ILE A N 1
ATOM 1753 C CA . ILE A 1 215 ? 1.902 -6.060 -16.368 1.00 89.44 215 ILE A CA 1
ATOM 1754 C C . ILE A 1 215 ? 2.205 -7.451 -16.947 1.00 89.44 215 ILE A C 1
ATOM 1756 O O . ILE A 1 215 ? 3.133 -8.119 -16.501 1.00 89.44 215 ILE A O 1
ATOM 1760 N N . THR A 1 216 ? 1.479 -7.871 -17.986 1.00 89.94 216 THR A N 1
ATOM 1761 C CA . THR A 1 216 ? 1.711 -9.161 -18.654 1.00 89.94 216 THR A CA 1
ATOM 1762 C C . THR A 1 216 ? 3.094 -9.215 -19.298 1.00 89.94 216 THR A C 1
ATOM 1764 O O . THR A 1 216 ? 3.775 -10.232 -19.191 1.00 89.94 216 THR A O 1
ATOM 1767 N N . ILE A 1 217 ? 3.545 -8.110 -19.903 1.00 91.19 217 ILE A N 1
ATOM 1768 C CA . ILE A 1 217 ? 4.899 -7.994 -20.466 1.00 91.19 217 ILE A CA 1
ATOM 1769 C C . ILE A 1 217 ? 5.960 -8.165 -19.373 1.00 91.19 217 ILE A C 1
ATOM 1771 O O . ILE A 1 217 ? 6.937 -8.881 -19.579 1.00 91.19 217 ILE A O 1
ATOM 1775 N N . LEU A 1 218 ? 5.769 -7.553 -18.200 1.00 92.50 218 LEU A N 1
ATOM 1776 C CA . LEU A 1 218 ? 6.692 -7.709 -17.071 1.00 92.50 218 LEU A CA 1
ATOM 1777 C C . LEU A 1 218 ? 6.720 -9.145 -16.533 1.00 92.50 218 LEU A C 1
ATOM 1779 O O . LEU A 1 218 ? 7.802 -9.659 -16.259 1.00 92.50 218 LEU A O 1
ATOM 1783 N N . HIS A 1 219 ? 5.573 -9.824 -16.460 1.00 92.56 219 HIS A N 1
ATOM 1784 C CA . HIS A 1 219 ? 5.523 -11.239 -16.083 1.00 92.56 219 HIS A CA 1
ATOM 1785 C C . HIS A 1 219 ? 6.249 -12.135 -17.097 1.00 92.56 219 HIS A C 1
ATOM 1787 O O . HIS A 1 219 ? 7.022 -13.006 -16.700 1.00 92.56 219 HIS A O 1
ATOM 1793 N N . GLN A 1 220 ? 6.048 -11.909 -18.401 1.00 91.94 220 GLN A N 1
ATOM 1794 C CA . GLN A 1 220 ? 6.772 -12.633 -19.453 1.00 91.94 220 GLN A CA 1
ATOM 1795 C C . GLN A 1 220 ? 8.279 -12.371 -19.377 1.00 91.94 220 GLN A C 1
ATOM 1797 O O . GLN A 1 220 ? 9.075 -13.297 -19.509 1.00 91.94 220 GLN A O 1
ATOM 1802 N N . PHE A 1 22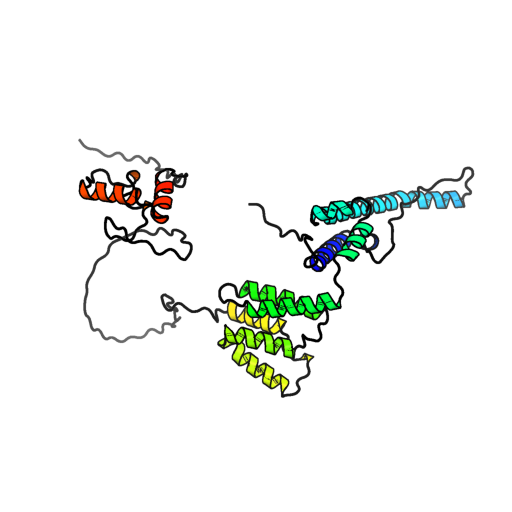1 ? 8.675 -11.125 -19.114 1.00 92.25 221 PHE A N 1
ATOM 1803 C CA . PHE A 1 221 ? 10.076 -10.754 -18.958 1.00 92.25 221 PHE A CA 1
ATOM 1804 C C . PHE A 1 221 ? 10.718 -11.422 -17.740 1.00 92.25 221 PHE A C 1
ATOM 1806 O O . PHE A 1 221 ? 11.828 -11.945 -17.826 1.00 92.25 221 PHE A O 1
ATOM 1813 N N . ARG A 1 222 ? 10.001 -11.464 -16.614 1.00 92.06 222 ARG A N 1
ATOM 1814 C CA . ARG A 1 222 ? 10.432 -12.184 -15.416 1.00 92.06 222 ARG A CA 1
ATOM 1815 C C . ARG A 1 222 ? 10.633 -13.671 -15.699 1.00 92.06 222 ARG A C 1
ATOM 1817 O O . ARG A 1 222 ? 11.697 -14.192 -15.388 1.00 92.06 222 ARG A O 1
ATOM 1824 N N . ALA A 1 223 ? 9.660 -14.321 -16.337 1.00 91.69 223 ALA A N 1
ATOM 1825 C CA . ALA A 1 223 ? 9.758 -15.733 -16.706 1.00 91.69 223 ALA A CA 1
ATOM 1826 C C . ALA A 1 223 ? 10.932 -16.003 -17.667 1.00 91.69 223 ALA A C 1
ATOM 1828 O O . ALA A 1 223 ? 11.624 -17.008 -17.535 1.00 91.69 223 ALA A O 1
ATOM 1829 N N . TRP A 1 224 ? 11.194 -15.087 -18.605 1.00 93.00 224 TRP A N 1
ATOM 1830 C CA . TRP A 1 224 ? 12.333 -15.168 -19.521 1.00 93.00 224 TRP A CA 1
ATOM 1831 C C . TRP A 1 224 ? 13.679 -15.093 -18.781 1.00 93.00 224 TRP A C 1
ATOM 1833 O O . TRP A 1 224 ? 14.569 -15.898 -19.045 1.00 93.00 224 TRP A O 1
ATOM 1843 N N . LEU A 1 225 ? 13.819 -14.194 -17.804 1.00 90.25 225 LEU A N 1
ATOM 1844 C CA . LEU A 1 225 ? 15.026 -14.120 -16.972 1.00 90.25 225 LEU A CA 1
ATOM 1845 C C . LEU A 1 225 ? 15.185 -15.349 -16.065 1.00 90.25 225 LEU A C 1
ATOM 1847 O O . LEU A 1 225 ? 16.284 -15.879 -15.937 1.00 90.25 225 LEU A O 1
ATOM 1851 N N . GLU A 1 226 ? 14.096 -15.829 -15.458 1.00 88.44 226 GLU A N 1
ATOM 1852 C CA . GLU A 1 226 ? 14.100 -17.031 -14.609 1.00 88.44 226 GLU A CA 1
ATOM 1853 C C . GLU A 1 226 ? 14.458 -18.303 -15.402 1.00 88.44 226 GLU A C 1
ATOM 1855 O O . GLU A 1 226 ? 15.068 -19.219 -14.855 1.00 88.44 226 GLU A O 1
ATOM 1860 N N . ALA A 1 227 ? 14.156 -18.340 -16.704 1.00 88.25 227 ALA A N 1
ATOM 1861 C CA . ALA A 1 227 ? 14.580 -19.401 -17.617 1.00 88.25 227 ALA A CA 1
ATOM 1862 C C . ALA A 1 227 ? 16.072 -19.325 -18.019 1.00 88.25 227 ALA A C 1
ATOM 1864 O O . ALA A 1 227 ? 16.543 -20.162 -18.788 1.00 88.25 227 ALA A O 1
ATOM 1865 N N . GLY A 1 228 ? 16.827 -18.351 -17.494 1.00 80.62 228 GLY A N 1
ATOM 1866 C CA . GLY A 1 228 ? 18.271 -18.209 -17.706 1.00 80.62 228 GLY A CA 1
ATOM 1867 C C . GLY A 1 228 ? 18.655 -17.431 -18.965 1.00 80.62 228 GLY A C 1
ATOM 1868 O O . GLY A 1 228 ? 19.831 -17.382 -19.329 1.00 80.62 228 GLY A O 1
ATOM 1869 N N . TYR A 1 229 ? 17.693 -16.808 -19.646 1.00 75.56 229 TYR A N 1
ATOM 1870 C CA . TYR A 1 229 ? 17.993 -15.930 -20.768 1.00 75.56 229 TYR A CA 1
ATOM 1871 C C . TYR A 1 229 ? 18.452 -14.550 -20.259 1.00 75.56 229 TYR A C 1
ATOM 1873 O O . TYR A 1 229 ? 17.919 -14.024 -19.287 1.00 75.56 229 TYR A O 1
ATOM 1881 N N . GLY A 1 230 ? 19.457 -13.944 -20.903 1.00 66.50 230 GLY A N 1
ATOM 1882 C CA . GLY A 1 230 ? 19.941 -12.597 -20.558 1.00 66.50 230 GLY A CA 1
ATOM 1883 C C . GLY A 1 230 ? 21.049 -12.523 -19.500 1.00 66.50 230 GLY A C 1
ATOM 1884 O O . GLY A 1 230 ? 21.530 -11.422 -19.220 1.00 66.50 230 GLY A O 1
ATOM 1885 N N . GLU A 1 231 ? 21.503 -13.654 -18.955 1.00 65.38 231 GLU A N 1
ATOM 1886 C CA . GLU A 1 231 ? 22.799 -13.717 -18.278 1.00 65.38 231 GLU A CA 1
ATOM 1887 C C . GLU A 1 231 ? 23.919 -13.692 -19.328 1.00 65.38 231 GLU A C 1
ATOM 1889 O O . GLU A 1 231 ? 23.947 -14.508 -20.255 1.00 65.38 231 GLU A O 1
ATOM 1894 N N . ASP A 1 232 ? 24.865 -12.758 -19.186 1.00 52.81 232 ASP A N 1
ATOM 1895 C CA . ASP A 1 232 ? 26.133 -12.842 -19.903 1.00 52.81 232 ASP A CA 1
ATOM 1896 C C . ASP A 1 232 ? 26.847 -14.079 -19.355 1.00 52.81 232 ASP A C 1
ATOM 1898 O O . ASP A 1 232 ? 27.488 -14.043 -18.302 1.00 52.81 232 ASP A O 1
ATOM 1902 N N . HIS A 1 233 ? 26.691 -15.208 -20.042 1.00 45.81 233 HIS A N 1
ATOM 1903 C CA . HIS A 1 233 ? 27.479 -16.391 -19.775 1.00 45.81 233 HIS A CA 1
ATOM 1904 C C . HIS A 1 233 ? 28.943 -15.974 -19.913 1.00 45.81 233 HIS A C 1
ATOM 1906 O O . HIS A 1 233 ? 29.473 -15.782 -21.006 1.00 45.81 233 HIS A O 1
ATOM 1912 N N . ASN A 1 234 ? 29.629 -15.806 -18.787 1.00 41.56 234 ASN A N 1
ATOM 1913 C CA . ASN A 1 234 ? 31.074 -15.814 -18.805 1.00 41.56 234 ASN A CA 1
ATOM 1914 C C . ASN A 1 234 ? 31.446 -17.205 -19.330 1.00 41.56 234 ASN A C 1
ATOM 1916 O O . ASN A 1 234 ? 31.326 -18.198 -18.612 1.00 41.56 234 ASN A O 1
ATOM 1920 N N . THR A 1 235 ? 31.822 -17.295 -20.606 1.00 44.12 235 THR A N 1
ATOM 1921 C CA . THR A 1 235 ? 32.240 -18.505 -21.335 1.00 44.12 235 THR A CA 1
ATOM 1922 C C . THR A 1 235 ? 33.600 -19.000 -20.834 1.00 44.12 235 THR A C 1
ATOM 1924 O O . THR A 1 235 ? 34.520 -19.316 -21.581 1.00 44.12 235 THR A O 1
ATOM 1927 N N . ARG A 1 236 ? 33.744 -19.080 -19.514 1.00 46.75 236 ARG A N 1
ATOM 1928 C CA . ARG A 1 236 ? 34.838 -19.714 -18.797 1.00 46.75 236 ARG A CA 1
ATOM 1929 C C . ARG A 1 236 ? 34.233 -20.570 -17.691 1.00 46.75 236 ARG A C 1
ATOM 1931 O O . ARG A 1 236 ? 34.186 -20.160 -16.538 1.00 46.75 236 ARG A O 1
ATOM 1938 N N . GLY A 1 237 ? 33.782 -21.768 -18.066 1.00 46.03 237 GLY A N 1
ATOM 1939 C CA . GLY A 1 237 ? 33.534 -22.845 -17.100 1.00 46.03 237 GLY A CA 1
ATOM 1940 C C . GLY A 1 237 ? 32.205 -23.594 -17.192 1.00 46.03 237 GLY A C 1
ATOM 1941 O O . GLY A 1 237 ? 31.891 -24.322 -16.260 1.00 46.03 237 GLY A O 1
ATOM 1942 N N . GLY A 1 238 ? 31.426 -23.455 -18.266 1.00 38.22 238 GLY A N 1
ATOM 1943 C CA . GLY A 1 238 ? 30.195 -24.228 -18.460 1.00 38.22 238 GLY A CA 1
ATOM 1944 C C . GLY A 1 238 ? 30.401 -25.416 -19.396 1.00 38.22 238 GLY A C 1
ATOM 1945 O O . GLY A 1 238 ? 30.111 -25.311 -20.583 1.00 38.22 238 GLY A O 1
ATOM 1946 N N . ALA A 1 239 ? 30.910 -26.538 -18.885 1.00 36.91 239 ALA A N 1
ATOM 1947 C CA . ALA A 1 239 ? 30.794 -27.816 -19.582 1.00 36.91 239 ALA A CA 1
ATOM 1948 C C . ALA A 1 239 ? 29.318 -28.241 -19.543 1.00 36.91 239 ALA A C 1
ATOM 1950 O O . ALA A 1 239 ? 28.839 -28.740 -18.528 1.00 36.91 239 ALA A O 1
ATOM 1951 N N . TYR A 1 240 ? 28.582 -28.005 -20.629 1.00 41.12 240 TYR A N 1
ATOM 1952 C CA . TYR A 1 240 ? 27.271 -28.617 -20.809 1.00 41.12 240 TYR A CA 1
ATOM 1953 C C . TYR A 1 240 ? 27.470 -30.124 -20.988 1.00 41.12 240 TYR A C 1
ATOM 1955 O O . TYR A 1 240 ? 28.102 -30.574 -21.943 1.00 41.12 240 TYR A O 1
ATOM 1963 N N . ALA A 1 241 ? 26.953 -30.903 -20.040 1.00 36.97 241 ALA A N 1
ATOM 1964 C CA . ALA A 1 241 ? 26.841 -32.345 -20.167 1.00 36.97 241 ALA A CA 1
ATOM 1965 C C . ALA A 1 241 ? 25.770 -32.655 -21.221 1.00 36.97 241 ALA A C 1
ATOM 1967 O O . ALA A 1 241 ? 24.580 -32.733 -20.918 1.00 36.97 241 ALA A O 1
ATOM 1968 N N . THR A 1 242 ? 26.195 -32.817 -22.473 1.00 39.94 242 THR A N 1
ATOM 1969 C CA . THR A 1 242 ? 25.399 -33.503 -23.488 1.00 39.94 242 THR A CA 1
ATOM 1970 C C . THR A 1 242 ? 25.168 -34.928 -22.995 1.00 39.94 242 THR A C 1
ATOM 1972 O O . THR A 1 242 ? 26.093 -35.739 -22.960 1.00 39.94 242 THR A O 1
ATOM 1975 N N . TRP A 1 243 ? 23.935 -35.236 -22.598 1.00 40.16 243 TRP A N 1
ATOM 1976 C CA . TRP A 1 243 ? 23.471 -36.608 -22.417 1.00 40.16 243 TRP A CA 1
ATOM 1977 C C . TRP A 1 243 ? 23.467 -37.298 -23.787 1.00 40.16 243 TRP A C 1
ATOM 1979 O O . TRP A 1 243 ? 22.482 -37.258 -24.518 1.00 40.16 243 TRP A O 1
ATOM 1989 N N . GLN A 1 244 ? 24.603 -37.886 -24.165 1.00 36.19 244 GLN A N 1
ATOM 1990 C CA . GLN A 1 244 ? 24.687 -38.804 -25.294 1.00 36.19 244 GLN A CA 1
ATOM 1991 C C . GLN A 1 244 ? 24.381 -40.219 -24.808 1.00 36.19 244 GLN A C 1
ATOM 1993 O O . GLN A 1 244 ? 25.114 -40.816 -24.020 1.00 36.19 244 GLN A O 1
ATOM 1998 N N . GLN A 1 245 ? 23.256 -40.726 -25.297 1.00 36.41 245 GLN A N 1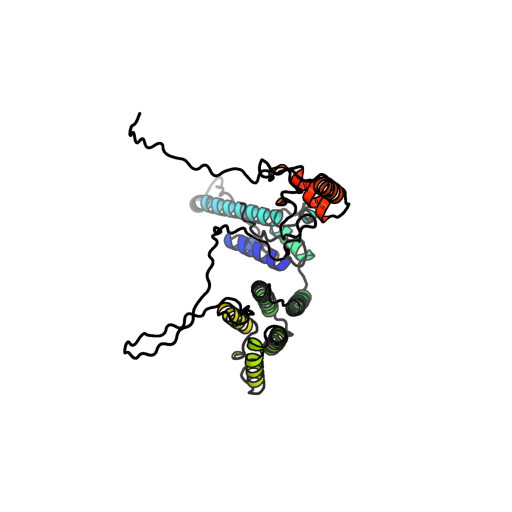
ATOM 1999 C CA . GLN A 1 245 ? 22.817 -42.106 -25.197 1.00 36.41 245 GLN A CA 1
ATOM 2000 C C . GLN A 1 245 ? 23.875 -43.016 -25.843 1.00 36.41 245 GLN A C 1
ATOM 2002 O O . GLN A 1 245 ? 24.142 -42.935 -27.040 1.00 36.41 245 GLN A O 1
ATOM 2007 N N . LYS A 1 246 ? 24.525 -43.840 -25.018 1.00 31.80 246 LYS A N 1
ATOM 2008 C CA . LYS A 1 246 ? 25.573 -44.779 -25.423 1.00 31.80 246 LYS A CA 1
ATOM 2009 C C . LYS A 1 246 ? 24.931 -45.969 -26.146 1.00 31.80 246 LYS A C 1
ATOM 2011 O O . LYS A 1 246 ? 24.396 -46.855 -25.488 1.00 31.80 246 LYS A O 1
ATOM 2016 N N . ASN A 1 247 ? 25.002 -45.990 -27.476 1.00 32.50 247 ASN A N 1
ATOM 2017 C CA . ASN A 1 247 ? 24.978 -47.242 -28.232 1.00 32.50 247 ASN A CA 1
ATOM 2018 C C . ASN A 1 247 ? 26.425 -47.730 -28.347 1.00 32.50 247 ASN A C 1
ATOM 2020 O O . ASN A 1 247 ? 27.299 -47.009 -28.830 1.00 32.50 247 ASN A O 1
ATOM 2024 N N . GLU A 1 248 ? 26.678 -48.927 -27.829 1.00 30.42 248 GLU A N 1
ATOM 2025 C CA . GLU A 1 248 ? 27.941 -49.639 -27.978 1.00 30.42 248 GLU A CA 1
ATOM 2026 C C . GLU A 1 248 ? 27.950 -50.342 -29.332 1.00 30.42 248 GLU A C 1
ATOM 2028 O O . GLU A 1 248 ? 27.078 -51.161 -29.580 1.00 30.42 248 GLU A O 1
ATOM 2033 N N . GLU A 1 249 ? 28.928 -50.031 -30.184 1.00 27.56 249 GLU A N 1
ATOM 2034 C CA . GLU A 1 249 ? 29.636 -51.021 -31.002 1.00 27.56 249 GLU A CA 1
ATOM 2035 C C . GLU A 1 249 ? 30.899 -50.406 -31.629 1.00 27.56 249 GLU A C 1
ATOM 2037 O O . GLU A 1 249 ? 31.009 -49.204 -31.864 1.00 27.56 249 GLU A O 1
ATOM 2042 N N . GLN A 1 250 ? 31.913 -51.255 -31.751 1.00 29.95 250 GLN A N 1
ATOM 2043 C CA . GLN A 1 250 ? 33.341 -50.953 -31.832 1.00 29.95 250 GLN A CA 1
ATOM 2044 C C . GLN A 1 250 ? 33.809 -50.470 -33.217 1.00 29.95 250 GLN A C 1
ATOM 2046 O O . GLN A 1 250 ? 33.381 -51.004 -34.231 1.00 29.95 250 GLN A O 1
ATOM 2051 N N . SER A 1 251 ? 34.821 -49.590 -33.253 1.00 27.30 251 SER A N 1
ATOM 2052 C CA . SER A 1 251 ? 36.111 -49.885 -33.912 1.00 27.30 251 SER A CA 1
ATOM 205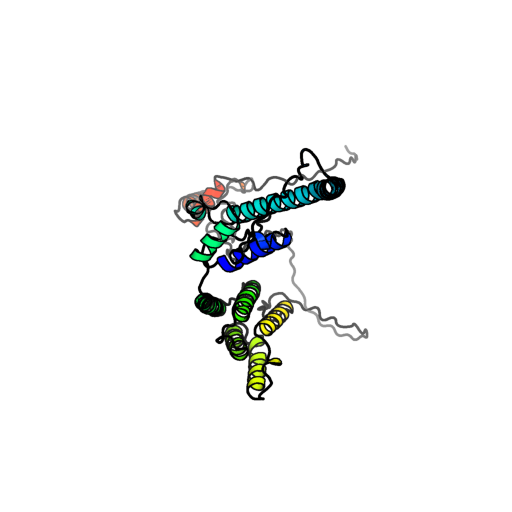3 C C . SER A 1 251 ? 37.142 -48.757 -33.715 1.00 27.30 251 SER A C 1
ATOM 2055 O O . SER A 1 251 ? 36.977 -47.634 -34.176 1.00 27.30 251 SER A O 1
ATOM 2057 N N . SER A 1 252 ? 38.218 -49.111 -33.011 1.00 28.42 252 SER A N 1
ATOM 2058 C CA . SER A 1 252 ? 39.643 -48.871 -33.306 1.00 28.42 252 SER A CA 1
ATOM 2059 C C . SER A 1 252 ? 40.058 -47.723 -34.248 1.00 28.42 252 SER A C 1
ATOM 2061 O O . SER A 1 252 ? 39.904 -47.838 -35.458 1.00 28.42 252 SER A O 1
ATOM 2063 N N . GLN A 1 253 ? 40.823 -46.752 -33.726 1.00 31.39 253 GLN A N 1
ATOM 2064 C CA . GLN A 1 253 ? 42.230 -46.560 -34.127 1.00 31.39 253 GLN A CA 1
ATOM 2065 C C . GLN A 1 253 ? 42.979 -45.583 -33.206 1.00 31.39 253 GLN A C 1
ATOM 2067 O O . GLN A 1 253 ? 42.510 -44.499 -32.870 1.00 31.39 253 GLN A O 1
ATOM 2072 N N . ALA A 1 254 ? 44.171 -46.012 -32.799 1.00 26.95 254 ALA A N 1
ATOM 2073 C CA . ALA A 1 254 ? 45.114 -45.290 -31.964 1.00 26.95 254 ALA A CA 1
ATOM 2074 C C . ALA A 1 254 ? 45.933 -44.269 -32.768 1.00 26.95 254 ALA A C 1
ATOM 2076 O O . ALA A 1 254 ? 46.334 -44.546 -33.897 1.00 26.95 254 ALA A O 1
ATOM 2077 N N . SER A 1 255 ? 46.302 -43.155 -32.130 1.00 29.02 255 SER A N 1
ATOM 2078 C CA . SER A 1 255 ? 47.645 -42.576 -32.263 1.00 29.02 255 SER A CA 1
ATOM 2079 C C . SER A 1 255 ? 47.982 -41.650 -31.092 1.00 29.02 255 SER A C 1
ATOM 2081 O O . SER A 1 255 ? 47.211 -40.797 -30.670 1.00 29.02 255 SER A O 1
ATOM 2083 N N . SER A 1 256 ? 49.167 -41.904 -30.558 1.00 30.88 256 SER A N 1
ATOM 2084 C CA . SER A 1 256 ? 49.796 -41.430 -29.329 1.00 30.88 256 SER A CA 1
ATOM 2085 C C . SER A 1 256 ? 50.670 -40.183 -29.514 1.00 30.88 256 SER A C 1
ATOM 2087 O O . SER A 1 256 ? 51.315 -40.058 -30.553 1.00 30.88 256 SER A O 1
ATOM 2089 N N . LYS A 1 257 ? 50.801 -39.370 -28.449 1.00 29.69 257 LYS A N 1
ATOM 2090 C CA . LYS A 1 257 ? 52.036 -38.710 -27.930 1.00 29.69 257 LYS A CA 1
ATOM 2091 C C . LYS A 1 257 ? 51.668 -37.910 -26.656 1.00 29.69 257 LYS A C 1
ATOM 2093 O O . LYS A 1 257 ? 50.892 -36.971 -26.738 1.00 29.69 257 LYS A O 1
ATOM 2098 N N . ALA A 1 258 ? 51.928 -38.433 -25.449 1.00 27.31 258 ALA A N 1
ATOM 2099 C CA . ALA A 1 258 ? 53.122 -38.220 -24.598 1.00 27.31 258 ALA A CA 1
ATOM 2100 C C . ALA A 1 258 ? 53.327 -36.737 -24.190 1.00 27.31 258 ALA A C 1
ATOM 2102 O O . ALA A 1 258 ? 53.688 -35.921 -25.027 1.00 27.31 258 ALA A O 1
ATOM 2103 N N . ALA A 1 259 ? 52.906 -36.340 -22.979 1.00 26.67 259 ALA A N 1
ATOM 2104 C CA . ALA A 1 259 ? 53.669 -36.275 -21.707 1.00 26.67 259 ALA A CA 1
ATOM 2105 C C . ALA A 1 259 ? 54.203 -34.843 -21.456 1.00 26.67 259 ALA A C 1
ATOM 2107 O O . ALA A 1 259 ? 54.868 -34.267 -22.305 1.00 26.67 259 ALA A O 1
ATOM 2108 N N . THR A 1 260 ? 53.903 -34.183 -20.332 1.00 26.06 260 THR A N 1
ATOM 2109 C CA . THR A 1 260 ? 54.746 -34.248 -19.123 1.00 26.06 260 THR A CA 1
ATOM 2110 C C . THR A 1 260 ? 54.005 -33.706 -17.889 1.00 26.06 260 THR A C 1
ATOM 2112 O O . THR A 1 260 ? 53.309 -32.696 -17.925 1.00 26.06 260 THR A O 1
ATOM 2115 N N . SER A 1 261 ? 54.208 -34.436 -16.802 1.00 28.34 261 SER A N 1
ATOM 2116 C CA . SER A 1 261 ? 53.815 -34.307 -15.398 1.00 28.34 261 SER A CA 1
ATOM 2117 C C . SER A 1 261 ? 54.229 -33.025 -14.663 1.00 28.34 261 SER A C 1
ATOM 2119 O O . SER A 1 261 ? 55.350 -32.554 -14.829 1.00 28.34 261 SER A O 1
ATOM 2121 N N . SER A 1 262 ? 53.413 -32.581 -13.697 1.00 27.61 262 SER A N 1
ATOM 2122 C CA . SER A 1 262 ? 53.799 -32.528 -12.266 1.00 27.61 262 SER A CA 1
ATOM 2123 C C . SER A 1 262 ? 52.629 -32.080 -11.375 1.00 27.61 262 SER A C 1
ATOM 2125 O O . SER A 1 262 ? 52.053 -31.011 -11.547 1.00 27.61 262 SER A O 1
ATOM 2127 N N . ASN A 1 263 ? 52.290 -32.932 -10.406 1.00 28.39 263 ASN A N 1
ATOM 2128 C CA . ASN A 1 263 ? 51.409 -32.626 -9.283 1.00 28.39 263 ASN A CA 1
ATOM 2129 C C . ASN A 1 263 ? 52.089 -31.630 -8.336 1.00 28.39 263 ASN A C 1
ATOM 2131 O O . ASN A 1 263 ? 53.260 -31.822 -8.025 1.00 28.39 263 ASN A O 1
ATOM 2135 N N . LEU A 1 264 ? 51.332 -30.692 -7.762 1.00 27.08 264 LEU A N 1
ATOM 2136 C CA . LEU A 1 264 ? 51.494 -30.338 -6.352 1.00 27.08 264 LEU A CA 1
ATOM 2137 C C . LEU A 1 264 ? 50.136 -29.949 -5.755 1.00 27.08 264 LEU A C 1
ATOM 2139 O O . LEU A 1 264 ? 49.434 -29.056 -6.221 1.00 27.08 264 LEU A O 1
ATOM 2143 N N . THR A 1 265 ? 49.793 -30.689 -4.715 1.00 27.81 265 THR A N 1
ATOM 2144 C CA . THR A 1 265 ? 48.653 -30.558 -3.818 1.00 27.81 265 THR A CA 1
ATOM 2145 C C . THR A 1 265 ? 48.576 -29.179 -3.163 1.00 27.81 265 THR A C 1
ATOM 2147 O O . THR A 1 265 ? 49.537 -28.748 -2.528 1.00 27.81 265 THR A O 1
ATOM 2150 N N . SER A 1 266 ? 47.405 -28.543 -3.186 1.00 29.20 266 SER A N 1
ATOM 2151 C CA . SER A 1 266 ? 46.999 -27.644 -2.105 1.00 29.20 266 SER A CA 1
ATOM 2152 C C . SER A 1 266 ? 45.485 -27.671 -1.915 1.00 29.20 266 SER A C 1
ATOM 2154 O O . SER A 1 266 ? 44.677 -27.671 -2.841 1.00 29.20 266 SER A O 1
ATOM 2156 N N . SER A 1 267 ? 45.147 -27.822 -0.646 1.00 28.81 267 SER A N 1
ATOM 2157 C CA . SER A 1 267 ? 43.856 -28.112 -0.058 1.00 28.81 267 SER A CA 1
ATOM 2158 C C . SER A 1 267 ? 42.821 -27.013 -0.274 1.00 28.81 267 SER A C 1
ATOM 2160 O O . SER A 1 267 ? 43.089 -25.823 -0.123 1.00 28.81 267 SER A O 1
ATOM 2162 N N . THR A 1 268 ? 41.598 -27.465 -0.517 1.00 33.69 268 THR A N 1
ATOM 2163 C CA . THR A 1 268 ? 40.339 -26.731 -0.413 1.00 33.69 268 THR A CA 1
ATOM 2164 C C . THR A 1 268 ? 40.228 -25.908 0.871 1.00 33.69 268 THR A C 1
ATOM 2166 O O . THR A 1 268 ? 40.223 -26.455 1.972 1.00 33.69 268 THR A O 1
ATOM 2169 N N . GLY A 1 269 ? 40.024 -24.602 0.702 1.00 29.33 269 GLY A N 1
ATOM 2170 C CA . GLY A 1 269 ? 39.568 -23.671 1.728 1.00 29.33 269 GLY A CA 1
ATOM 2171 C C . GLY A 1 269 ? 38.849 -22.501 1.062 1.00 29.33 269 GLY A C 1
ATOM 2172 O O . GLY A 1 269 ? 39.473 -21.514 0.690 1.00 29.33 269 GLY A O 1
ATOM 2173 N N . LYS A 1 270 ? 37.533 -22.637 0.853 1.00 33.84 270 LYS A N 1
ATOM 2174 C CA . LYS A 1 270 ? 36.655 -21.556 0.381 1.00 33.84 270 LYS A CA 1
ATOM 2175 C C . LYS A 1 270 ? 36.637 -20.440 1.431 1.00 33.84 270 LYS A C 1
ATOM 2177 O O . LYS A 1 270 ? 36.102 -20.640 2.518 1.00 33.84 270 LYS A O 1
ATOM 2182 N N . ALA A 1 271 ? 37.173 -19.273 1.089 1.00 31.19 271 ALA A N 1
ATOM 2183 C CA . ALA A 1 271 ? 36.976 -18.040 1.842 1.00 31.19 271 ALA A CA 1
ATOM 2184 C C . ALA A 1 271 ? 36.115 -17.082 1.009 1.00 31.19 271 ALA A C 1
ATOM 2186 O O . ALA A 1 271 ? 36.448 -16.771 -0.133 1.00 31.19 271 ALA A O 1
ATOM 2187 N N . ASN A 1 272 ? 34.995 -16.653 1.592 1.00 37.66 272 ASN A N 1
ATOM 2188 C CA . ASN A 1 272 ? 34.074 -15.658 1.048 1.00 37.66 272 ASN A CA 1
ATOM 2189 C C . ASN A 1 272 ? 34.826 -14.375 0.662 1.00 37.66 272 ASN A C 1
ATOM 2191 O O . ASN A 1 272 ? 35.287 -13.646 1.543 1.00 37.66 272 ASN A O 1
ATOM 2195 N N . SER A 1 273 ? 34.915 -14.081 -0.634 1.00 36.69 273 SER A N 1
ATOM 2196 C CA . SER A 1 273 ? 35.378 -12.794 -1.143 1.00 36.69 273 SER A CA 1
ATOM 2197 C C . SER A 1 273 ? 34.199 -11.989 -1.690 1.00 36.69 273 SER A C 1
ATOM 2199 O O . SER A 1 273 ? 33.510 -12.397 -2.622 1.00 36.69 273 SER A O 1
ATOM 2201 N N . GLU A 1 274 ? 33.983 -10.815 -1.094 1.00 38.41 274 GLU A N 1
ATOM 2202 C CA . GLU A 1 274 ? 33.249 -9.716 -1.720 1.00 38.41 274 GLU A CA 1
ATOM 2203 C C . GLU A 1 274 ? 33.898 -9.396 -3.083 1.00 38.41 274 GLU A C 1
ATOM 2205 O O . GLU A 1 274 ? 35.133 -9.339 -3.175 1.00 38.41 274 GLU A O 1
ATOM 2210 N N . PRO A 1 275 ? 33.118 -9.197 -4.157 1.00 39.38 275 PRO A N 1
ATOM 2211 C CA . PRO A 1 275 ? 33.674 -9.001 -5.487 1.00 39.38 275 PRO A CA 1
ATOM 2212 C C . PRO A 1 275 ? 34.273 -7.593 -5.604 1.00 39.38 275 PRO A C 1
ATOM 2214 O O . PRO A 1 275 ? 33.570 -6.598 -5.450 1.00 39.38 275 PRO A O 1
ATOM 2217 N N . GLY A 1 276 ? 35.577 -7.502 -5.896 1.00 51.44 276 GLY A N 1
ATOM 2218 C CA . GLY A 1 276 ? 36.174 -6.264 -6.417 1.00 51.44 276 GLY A CA 1
ATOM 2219 C C . GLY A 1 276 ? 37.583 -5.887 -5.955 1.00 51.44 276 GLY A C 1
ATOM 2220 O O . GLY A 1 276 ? 38.110 -4.895 -6.448 1.00 51.44 276 GLY A O 1
ATOM 2221 N N . LYS A 1 277 ? 38.236 -6.626 -5.050 1.00 55.47 277 LYS A N 1
ATOM 2222 C CA . LYS A 1 277 ? 39.602 -6.276 -4.615 1.00 55.47 277 LYS A CA 1
ATOM 2223 C C . LYS A 1 277 ? 40.647 -7.195 -5.246 1.00 55.47 277 LYS A C 1
ATOM 2225 O O . LYS A 1 277 ? 40.793 -8.347 -4.845 1.00 55.47 277 LYS A O 1
ATOM 2230 N N . THR A 1 278 ? 41.383 -6.682 -6.231 1.00 64.12 278 THR A N 1
ATOM 2231 C CA . THR A 1 278 ? 42.565 -7.352 -6.794 1.00 64.12 278 THR A CA 1
ATOM 2232 C C . THR A 1 278 ? 43.626 -7.525 -5.709 1.00 64.12 278 THR A C 1
ATOM 2234 O O . THR A 1 278 ? 43.964 -6.557 -5.027 1.00 64.12 278 THR A O 1
ATOM 2237 N N . ILE A 1 279 ? 44.156 -8.741 -5.552 1.00 67.44 279 ILE A N 1
ATOM 2238 C CA . ILE A 1 279 ? 45.224 -9.035 -4.586 1.00 67.44 279 ILE A CA 1
ATOM 2239 C C . ILE A 1 279 ? 46.465 -8.205 -4.971 1.00 67.44 279 ILE A C 1
ATOM 2241 O O . ILE A 1 279 ? 46.944 -8.353 -6.101 1.00 67.44 279 ILE A O 1
ATOM 2245 N N . PRO A 1 280 ? 46.977 -7.330 -4.084 1.00 71.62 280 PRO A N 1
ATOM 2246 C CA . PRO A 1 280 ? 48.117 -6.477 -4.398 1.00 71.62 280 PRO A CA 1
ATOM 2247 C C . PRO A 1 280 ? 49.407 -7.296 -4.546 1.00 71.62 280 PRO A C 1
ATOM 2249 O O . PRO A 1 280 ? 49.555 -8.378 -3.974 1.00 71.62 280 PRO A O 1
ATOM 2252 N N . THR A 1 281 ? 50.356 -6.765 -5.319 1.00 75.94 281 THR A N 1
ATOM 2253 C CA . THR A 1 281 ? 51.717 -7.316 -5.403 1.00 75.94 281 THR A CA 1
ATOM 2254 C C . THR A 1 281 ? 52.555 -6.702 -4.289 1.00 75.94 281 THR A C 1
ATOM 2256 O O . THR A 1 281 ? 52.611 -5.479 -4.155 1.00 75.94 281 THR A O 1
ATOM 2259 N N . CYS A 1 282 ? 53.184 -7.537 -3.468 1.00 73.56 282 CYS A N 1
ATOM 2260 C CA . CYS A 1 282 ? 53.996 -7.073 -2.356 1.00 73.56 282 CYS A CA 1
ATOM 2261 C C . CYS A 1 282 ? 55.349 -6.521 -2.857 1.00 73.56 282 CYS A C 1
ATOM 2263 O O . CYS A 1 282 ? 56.039 -7.184 -3.633 1.00 73.56 282 CYS A O 1
ATOM 2265 N N . PRO A 1 283 ? 55.762 -5.325 -2.404 1.00 66.38 283 PRO A N 1
ATOM 2266 C CA . PRO A 1 283 ? 56.993 -4.668 -2.843 1.00 66.38 283 PRO A CA 1
ATOM 2267 C C . PRO A 1 283 ? 58.282 -5.243 -2.222 1.00 66.38 283 PRO A C 1
ATOM 2269 O O . PRO A 1 283 ? 59.365 -4.824 -2.616 1.00 66.38 283 PRO A O 1
ATOM 2272 N N . ILE A 1 284 ? 58.194 -6.174 -1.259 1.00 69.00 284 ILE A N 1
ATOM 2273 C CA . ILE A 1 284 ? 59.367 -6.763 -0.577 1.00 69.00 284 ILE A CA 1
ATOM 2274 C C . ILE A 1 284 ? 59.782 -8.103 -1.203 1.00 69.00 284 ILE A C 1
ATOM 2276 O O . ILE A 1 284 ? 60.970 -8.412 -1.284 1.00 69.00 284 ILE A O 1
ATOM 2280 N N . ASP A 1 285 ? 58.820 -8.914 -1.646 1.00 70.69 285 ASP A N 1
ATOM 2281 C CA . ASP A 1 285 ? 59.069 -10.255 -2.192 1.00 70.69 285 ASP A CA 1
ATOM 2282 C C . ASP A 1 285 ? 58.542 -10.455 -3.624 1.00 70.69 285 ASP A C 1
ATOM 2284 O O . ASP A 1 285 ? 58.762 -11.516 -4.208 1.00 70.69 285 ASP A O 1
ATOM 2288 N N . GLY A 1 286 ? 57.853 -9.458 -4.191 1.00 70.06 286 GLY A N 1
ATOM 2289 C CA . GLY A 1 286 ? 57.280 -9.502 -5.536 1.00 70.06 286 GLY A CA 1
ATOM 2290 C C . GLY A 1 286 ? 56.098 -10.465 -5.692 1.00 70.06 286 GLY A C 1
ATOM 2291 O O . GLY A 1 286 ? 55.643 -10.688 -6.814 1.00 70.06 286 GLY A O 1
ATOM 2292 N N . LYS A 1 287 ? 55.586 -11.059 -4.604 1.00 76.44 287 LYS A N 1
ATOM 2293 C CA . LYS A 1 287 ? 54.492 -12.043 -4.654 1.00 76.44 287 LYS A CA 1
ATOM 2294 C C . LYS A 1 287 ? 53.133 -11.376 -4.450 1.00 76.44 287 LYS A C 1
ATOM 2296 O O . LYS A 1 287 ? 53.015 -10.373 -3.751 1.00 76.44 287 LYS A O 1
ATOM 2301 N N . ARG A 1 288 ? 52.074 -11.963 -5.017 1.00 73.12 288 ARG A N 1
ATOM 2302 C CA . ARG A 1 288 ? 50.689 -11.492 -4.829 1.00 73.12 288 ARG A CA 1
ATOM 2303 C C . ARG A 1 288 ? 50.095 -12.060 -3.544 1.00 73.12 288 ARG A C 1
ATOM 2305 O O . ARG A 1 288 ? 49.739 -13.233 -3.512 1.00 73.12 288 ARG A O 1
ATOM 2312 N N . HIS A 1 289 ? 50.000 -11.236 -2.510 1.00 76.81 289 HIS A N 1
ATOM 2313 C CA . HIS A 1 289 ? 49.353 -11.568 -1.241 1.00 76.81 289 HIS A CA 1
ATOM 2314 C C . HIS A 1 289 ? 48.955 -10.283 -0.508 1.00 76.81 289 HIS A C 1
ATOM 2316 O O . HIS A 1 289 ? 49.438 -9.192 -0.818 1.00 76.81 289 HIS A O 1
ATOM 2322 N N . TRP A 1 290 ? 48.063 -10.397 0.473 1.00 77.44 290 TRP A N 1
ATOM 2323 C CA . TRP A 1 290 ? 47.682 -9.258 1.302 1.00 77.44 290 TRP A CA 1
ATOM 2324 C C . TRP A 1 290 ? 48.796 -8.896 2.284 1.00 77.44 290 TRP A C 1
ATOM 2326 O O . TRP A 1 290 ? 49.415 -9.776 2.868 1.00 77.44 290 TRP A O 1
ATOM 2336 N N . TYR A 1 291 ? 48.999 -7.605 2.563 1.00 72.38 291 TYR A N 1
ATOM 2337 C CA . TYR A 1 291 ? 50.038 -7.147 3.502 1.00 72.38 291 TYR A CA 1
ATOM 2338 C C . TYR A 1 291 ? 49.927 -7.763 4.908 1.00 72.38 291 TYR A C 1
ATOM 2340 O O . TYR A 1 291 ? 50.934 -7.915 5.593 1.00 72.38 291 TYR A O 1
ATOM 2348 N N . VAL A 1 292 ? 48.719 -8.160 5.320 1.00 70.38 292 VAL A N 1
ATOM 2349 C CA . VAL A 1 292 ? 48.459 -8.843 6.601 1.00 70.38 292 VAL A CA 1
ATOM 2350 C C . VAL A 1 292 ? 49.057 -10.258 6.632 1.00 70.38 292 VAL A C 1
ATOM 2352 O O . VAL A 1 292 ? 49.462 -10.733 7.690 1.00 70.38 292 VAL A O 1
ATOM 2355 N N . GLU A 1 293 ? 49.146 -10.903 5.469 1.00 67.94 293 GLU A N 1
ATOM 2356 C CA . GLU A 1 293 ? 49.654 -12.265 5.263 1.00 67.94 293 GLU A CA 1
ATOM 2357 C C . GLU A 1 293 ? 51.149 -12.280 4.890 1.00 67.94 293 GLU A C 1
ATOM 2359 O O . GLU A 1 293 ? 51.740 -13.339 4.699 1.00 67.94 293 GLU A O 1
ATOM 2364 N N . CYS A 1 294 ? 51.785 -11.108 4.794 1.00 78.00 294 CYS A N 1
ATOM 2365 C CA . CYS A 1 294 ? 53.191 -10.984 4.429 1.00 78.00 294 CYS A CA 1
ATOM 2366 C C . CYS A 1 294 ? 54.112 -11.336 5.605 1.00 78.00 294 CYS A C 1
ATOM 2368 O O . CYS A 1 294 ? 54.154 -10.604 6.593 1.00 78.00 294 CYS A O 1
ATOM 2370 N N . TRP A 1 295 ? 54.934 -12.383 5.480 1.00 74.06 295 TRP A N 1
ATOM 2371 C CA . TRP A 1 295 ? 55.913 -12.791 6.509 1.00 74.06 295 TRP A CA 1
ATOM 2372 C C . TRP A 1 295 ? 56.995 -11.738 6.805 1.00 74.06 295 TRP A C 1
ATOM 2374 O O . TRP A 1 295 ? 57.603 -11.737 7.880 1.00 74.06 295 TRP A O 1
ATOM 2384 N N . TYR A 1 296 ? 57.247 -10.836 5.850 1.00 71.31 296 TYR A N 1
ATOM 2385 C CA . TYR A 1 296 ? 58.219 -9.752 6.002 1.00 71.31 296 TYR A CA 1
ATOM 2386 C C . TYR A 1 296 ? 57.657 -8.583 6.829 1.00 71.31 296 TYR A C 1
ATOM 2388 O O . TYR A 1 296 ? 58.399 -7.990 7.610 1.00 71.31 296 TYR A O 1
ATOM 2396 N N . LEU A 1 297 ? 56.355 -8.292 6.709 1.00 71.12 297 LEU A N 1
ATOM 2397 C CA . LEU A 1 297 ? 55.678 -7.191 7.415 1.00 71.12 297 LEU A CA 1
ATOM 2398 C C . LEU A 1 297 ? 55.029 -7.639 8.734 1.00 71.12 297 LEU A C 1
ATOM 2400 O O . LEU A 1 297 ? 55.010 -6.877 9.699 1.00 71.12 297 LEU A O 1
ATOM 2404 N N . ASN A 1 298 ? 54.517 -8.871 8.799 1.00 73.25 298 ASN A N 1
ATOM 2405 C CA . ASN A 1 298 ? 53.862 -9.424 9.978 1.00 73.25 298 ASN A CA 1
ATOM 2406 C C . ASN A 1 298 ? 54.810 -10.354 10.748 1.00 73.25 298 ASN A C 1
ATOM 2408 O O . ASN A 1 298 ? 55.075 -11.484 10.337 1.00 73.25 298 ASN A O 1
ATOM 2412 N N . ARG A 1 299 ? 55.292 -9.887 11.906 1.00 65.81 299 ARG A N 1
ATOM 2413 C CA . ARG A 1 299 ? 56.202 -10.654 12.774 1.00 65.81 299 ARG A CA 1
ATOM 2414 C C . ARG A 1 299 ? 55.568 -11.923 13.357 1.00 65.81 299 ARG A C 1
ATOM 2416 O O . ARG A 1 299 ? 56.308 -12.844 13.671 1.00 65.81 299 ARG A O 1
ATOM 2423 N N . GLN A 1 300 ? 54.240 -11.989 13.485 1.00 67.06 300 GLN A N 1
ATOM 2424 C CA . GLN A 1 300 ? 53.546 -13.130 14.104 1.00 67.06 300 GLN A CA 1
ATOM 2425 C C . GLN A 1 300 ? 53.385 -14.332 13.166 1.00 67.06 300 GLN A C 1
ATOM 2427 O O . GLN A 1 300 ? 53.277 -15.457 13.632 1.00 67.06 300 GLN A O 1
ATOM 2432 N N . LEU A 1 301 ? 53.371 -14.103 11.850 1.00 67.44 301 LEU A N 1
ATOM 2433 C CA . LEU A 1 301 ? 53.239 -15.164 10.841 1.00 67.44 301 LEU A CA 1
ATOM 2434 C C . LEU A 1 301 ? 54.595 -15.655 10.320 1.00 67.44 301 LEU A C 1
ATOM 2436 O O . LEU A 1 301 ? 54.649 -16.417 9.357 1.00 67.44 301 LEU A O 1
ATOM 2440 N N . ARG A 1 302 ? 55.696 -15.184 10.911 1.00 73.88 302 ARG A N 1
ATOM 2441 C CA . ARG A 1 302 ? 57.048 -15.509 10.470 1.00 73.88 302 ARG A CA 1
ATOM 2442 C C . ARG A 1 302 ? 57.408 -16.938 10.902 1.00 73.88 302 ARG A C 1
ATOM 2444 O O . ARG A 1 302 ? 57.362 -17.212 12.098 1.00 73.88 302 ARG A O 1
ATOM 2451 N N . PRO A 1 303 ? 57.813 -17.826 9.974 1.00 71.56 303 PRO A N 1
ATOM 2452 C CA . PRO A 1 303 ? 58.318 -19.148 10.332 1.00 71.56 303 PRO A CA 1
ATOM 2453 C C . PRO A 1 303 ? 59.547 -19.048 11.246 1.00 71.56 303 PRO A C 1
ATOM 2455 O O . PRO A 1 303 ? 60.444 -18.232 11.000 1.00 71.56 303 PRO A O 1
ATOM 2458 N N . GLU A 1 304 ? 59.595 -19.876 12.289 1.00 50.75 304 GLU A N 1
ATOM 2459 C CA . GLU A 1 304 ? 60.732 -19.933 13.210 1.00 50.75 304 GLU A CA 1
ATOM 2460 C C . GLU A 1 304 ? 62.009 -20.324 12.445 1.00 50.75 304 GLU A C 1
ATOM 2462 O O . GLU A 1 304 ? 62.044 -21.323 11.730 1.00 50.75 304 GLU A O 1
ATOM 2467 N N . GLY A 1 305 ? 63.051 -19.489 12.546 1.00 62.03 305 GLY A N 1
ATOM 2468 C CA . GLY A 1 305 ? 64.338 -19.682 11.862 1.00 62.03 305 GLY A CA 1
ATOM 2469 C C . GLY A 1 305 ? 64.590 -18.794 10.634 1.00 62.03 305 GLY A C 1
ATOM 2470 O O . GLY A 1 305 ? 65.713 -18.772 10.131 1.00 62.03 305 GLY A O 1
ATOM 2471 N N . LEU A 1 306 ? 63.610 -18.010 10.164 1.00 67.19 306 LEU A N 1
ATOM 2472 C CA . LEU A 1 306 ? 63.826 -17.073 9.053 1.00 67.19 306 LEU A CA 1
ATOM 2473 C C . LEU A 1 306 ? 64.525 -15.784 9.530 1.00 67.19 306 LEU A C 1
ATOM 2475 O O . LEU A 1 306 ? 63.879 -14.868 10.042 1.00 67.19 306 LEU A O 1
ATOM 2479 N N . GLN A 1 307 ? 65.838 -15.691 9.314 1.00 58.16 307 GLN A N 1
ATOM 2480 C CA . GLN A 1 307 ? 66.611 -14.460 9.517 1.00 58.16 307 GLN A CA 1
ATOM 2481 C C . GLN A 1 307 ? 66.424 -13.530 8.310 1.00 58.16 307 GLN A C 1
ATOM 2483 O O . GLN A 1 307 ? 66.776 -13.884 7.181 1.00 58.16 307 GLN A O 1
ATOM 2488 N N . LEU A 1 308 ? 65.844 -12.345 8.515 1.00 62.59 308 LEU A N 1
ATOM 2489 C CA . LEU A 1 308 ? 65.794 -11.337 7.458 1.00 62.59 308 LEU A CA 1
ATOM 2490 C C . LEU A 1 308 ? 67.161 -10.664 7.339 1.00 62.59 308 LEU A C 1
ATOM 2492 O O . LEU A 1 308 ? 67.813 -10.369 8.336 1.00 62.59 308 LEU A O 1
ATOM 2496 N N . SER A 1 309 ? 67.585 -10.371 6.111 1.00 68.00 309 SER A N 1
ATOM 2497 C CA . SER A 1 309 ? 68.721 -9.476 5.911 1.00 68.00 309 SER A CA 1
ATOM 2498 C C . SER A 1 309 ? 68.355 -8.069 6.391 1.00 68.00 309 SER A C 1
ATOM 2500 O O . SER A 1 309 ? 67.230 -7.612 6.168 1.00 68.00 309 SER A O 1
ATOM 2502 N N . ALA A 1 310 ? 69.312 -7.354 6.992 1.00 66.56 310 ALA A N 1
ATOM 2503 C CA . ALA A 1 310 ? 69.112 -5.991 7.503 1.00 66.56 310 ALA A CA 1
ATOM 2504 C C . ALA A 1 310 ? 68.487 -5.039 6.457 1.00 66.56 310 ALA A C 1
ATOM 2506 O O . ALA A 1 310 ? 67.682 -4.174 6.792 1.00 66.56 310 ALA A O 1
ATOM 2507 N N . ALA A 1 311 ? 68.779 -5.260 5.168 1.00 68.88 311 ALA A N 1
ATOM 2508 C CA . ALA A 1 311 ? 68.184 -4.528 4.051 1.00 68.88 311 ALA A CA 1
ATOM 2509 C C . ALA A 1 311 ? 66.660 -4.736 3.916 1.00 68.88 311 ALA A C 1
ATOM 2511 O O . ALA A 1 311 ? 65.925 -3.779 3.680 1.00 68.88 311 ALA A O 1
ATOM 2512 N N . LYS A 1 312 ? 66.162 -5.968 4.096 1.00 68.69 312 LYS A N 1
ATOM 2513 C CA . LYS A 1 312 ? 64.724 -6.278 4.003 1.00 68.69 312 LYS A CA 1
ATOM 2514 C C . LYS A 1 312 ? 63.953 -5.795 5.230 1.00 68.69 312 LYS A C 1
ATOM 2516 O O . LYS A 1 312 ? 62.793 -5.415 5.103 1.00 68.69 312 LYS A O 1
ATOM 2521 N N . GLU A 1 313 ? 64.594 -5.764 6.398 1.00 67.25 313 GLU A N 1
ATOM 2522 C CA . GLU A 1 313 ? 63.998 -5.191 7.611 1.00 67.25 313 GLU A CA 1
ATOM 2523 C C . GLU A 1 313 ? 63.870 -3.670 7.523 1.00 67.25 313 GLU A C 1
ATOM 2525 O O . GLU A 1 313 ? 62.806 -3.139 7.834 1.00 67.25 313 GLU A O 1
ATOM 2530 N N . ALA A 1 314 ? 64.902 -2.983 7.023 1.00 69.75 314 ALA A N 1
ATOM 2531 C CA . ALA A 1 314 ? 64.857 -1.543 6.770 1.00 69.75 314 ALA A CA 1
ATOM 2532 C C . ALA A 1 314 ? 63.792 -1.168 5.723 1.00 69.75 314 ALA A C 1
ATOM 2534 O O . ALA A 1 314 ? 63.095 -0.165 5.864 1.00 69.75 314 ALA A O 1
ATOM 2535 N N . GLN A 1 315 ? 63.611 -1.999 4.691 1.00 71.62 315 GLN A N 1
ATOM 2536 C CA . GLN A 1 315 ? 62.567 -1.790 3.686 1.00 71.62 315 GLN A CA 1
ATOM 2537 C C . GLN A 1 315 ? 61.157 -2.011 4.263 1.00 71.62 315 GLN A C 1
ATOM 2539 O O . GLN A 1 315 ? 60.238 -1.251 3.958 1.00 71.62 315 GLN A O 1
ATOM 2544 N N . ALA A 1 316 ? 60.979 -3.010 5.133 1.00 69.00 316 ALA A N 1
ATOM 2545 C CA . ALA A 1 316 ? 59.708 -3.269 5.806 1.00 69.00 316 ALA A CA 1
ATOM 2546 C C . ALA A 1 316 ? 59.319 -2.138 6.775 1.00 69.00 316 ALA A C 1
ATOM 2548 O O . ALA A 1 316 ? 58.158 -1.728 6.804 1.00 69.00 316 ALA A O 1
ATOM 2549 N N . THR A 1 317 ? 60.275 -1.597 7.540 1.00 68.19 317 THR A N 1
ATOM 2550 C CA . THR A 1 317 ? 60.024 -0.465 8.447 1.00 68.19 317 THR A CA 1
ATOM 2551 C C . THR A 1 317 ? 59.759 0.832 7.685 1.00 68.19 317 THR A C 1
ATOM 2553 O O . THR A 1 317 ? 58.843 1.565 8.055 1.00 68.19 317 THR A O 1
ATOM 2556 N N . ALA A 1 318 ? 60.472 1.086 6.583 1.00 72.25 318 ALA A N 1
ATOM 2557 C CA . ALA A 1 318 ? 60.206 2.229 5.709 1.00 72.25 318 ALA A CA 1
ATOM 2558 C C . ALA A 1 318 ? 58.792 2.181 5.099 1.00 72.25 318 ALA A C 1
ATOM 2560 O O . ALA A 1 318 ? 58.096 3.193 5.083 1.00 72.25 318 ALA A O 1
ATOM 2561 N N . LEU A 1 319 ? 58.329 1.003 4.664 1.00 68.50 319 LEU A N 1
ATOM 2562 C CA . LEU A 1 319 ? 56.986 0.824 4.095 1.00 68.50 319 LEU A CA 1
ATOM 2563 C C . LEU A 1 319 ? 55.861 0.969 5.129 1.00 68.50 319 LEU A C 1
ATOM 2565 O O . LEU A 1 319 ? 54.793 1.473 4.796 1.00 68.50 319 LEU A O 1
ATOM 2569 N N . LEU A 1 320 ? 56.090 0.568 6.382 1.00 64.44 320 LEU A N 1
ATOM 2570 C CA . LEU A 1 320 ? 55.125 0.760 7.475 1.00 64.44 320 LEU A CA 1
ATOM 2571 C C . LEU A 1 320 ? 55.016 2.220 7.941 1.00 64.44 320 LEU A C 1
ATOM 2573 O O . LEU A 1 320 ? 54.000 2.591 8.532 1.00 64.44 320 LEU A O 1
ATOM 2577 N N . ASN A 1 321 ? 56.050 3.025 7.688 1.00 65.62 321 ASN A N 1
ATOM 2578 C CA . ASN A 1 321 ? 56.097 4.449 8.018 1.00 65.62 321 ASN A CA 1
ATOM 2579 C C . ASN A 1 321 ? 55.651 5.351 6.857 1.00 65.62 321 ASN A C 1
ATOM 2581 O O . ASN A 1 321 ? 55.509 6.556 7.051 1.00 65.62 321 ASN A O 1
ATOM 2585 N N . HIS A 1 322 ? 55.435 4.795 5.661 1.00 65.44 322 HIS A N 1
ATOM 2586 C CA . HIS A 1 322 ? 54.966 5.555 4.510 1.00 65.44 322 HIS A CA 1
ATOM 2587 C C . HIS A 1 322 ? 53.457 5.825 4.610 1.00 65.44 322 HIS A C 1
ATOM 2589 O O . HIS A 1 322 ? 52.654 4.905 4.777 1.00 65.44 322 HIS A O 1
ATOM 2595 N N . ASP A 1 323 ? 53.066 7.088 4.437 1.00 50.06 323 ASP A N 1
ATOM 2596 C CA . ASP A 1 323 ? 51.726 7.619 4.726 1.00 50.06 323 ASP A CA 1
ATOM 2597 C C . ASP A 1 323 ? 50.702 7.343 3.602 1.00 50.06 323 ASP A C 1
ATOM 2599 O O . ASP A 1 323 ? 50.041 8.232 3.076 1.00 50.06 323 ASP A O 1
ATOM 2603 N N . SER A 1 324 ? 50.605 6.084 3.161 1.00 61.28 324 SER A N 1
ATOM 2604 C CA . SER A 1 324 ? 49.552 5.644 2.234 1.00 61.28 324 SER A CA 1
ATOM 2605 C C . SER A 1 324 ? 48.408 4.989 3.010 1.00 61.28 324 SER A C 1
ATOM 2607 O O . SER A 1 324 ? 48.635 4.165 3.902 1.00 61.28 324 SER A O 1
ATOM 2609 N N . ASP A 1 325 ? 47.165 5.321 2.649 1.00 56.00 325 ASP A N 1
ATOM 2610 C CA . ASP A 1 325 ? 45.942 4.795 3.277 1.00 56.00 325 ASP A CA 1
ATOM 2611 C C . ASP A 1 325 ? 45.923 3.261 3.371 1.00 56.00 325 ASP A C 1
ATOM 2613 O O . ASP A 1 325 ? 45.424 2.685 4.342 1.00 56.00 325 ASP A O 1
ATOM 2617 N N . ILE A 1 326 ? 46.530 2.583 2.394 1.00 59.06 326 ILE A N 1
ATOM 2618 C CA . ILE A 1 326 ? 46.616 1.121 2.324 1.00 59.06 326 ILE A CA 1
ATOM 2619 C C . ILE A 1 326 ? 47.548 0.574 3.419 1.00 59.06 326 ILE A C 1
ATOM 2621 O O . ILE A 1 326 ? 47.236 -0.437 4.062 1.00 59.06 326 ILE A O 1
ATOM 262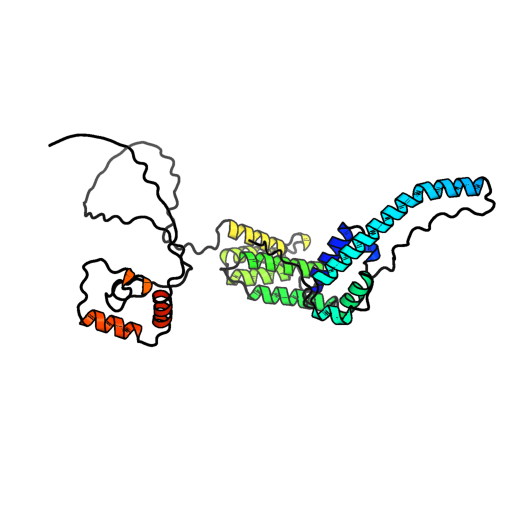5 N N . PHE A 1 327 ? 48.665 1.256 3.681 1.00 62.44 327 PHE A N 1
ATOM 2626 C CA . PHE A 1 327 ? 49.606 0.880 4.737 1.00 62.44 327 PHE A CA 1
ATOM 2627 C C . PHE A 1 327 ? 49.077 1.254 6.117 1.00 62.44 327 PHE A C 1
ATOM 2629 O O . PHE A 1 327 ? 49.169 0.439 7.030 1.00 62.44 327 PHE A O 1
ATOM 2636 N N . ASN A 1 328 ? 48.406 2.398 6.258 1.00 62.47 328 ASN A N 1
ATOM 2637 C CA . ASN A 1 328 ? 47.759 2.802 7.506 1.00 62.47 328 ASN A CA 1
ATOM 2638 C C . ASN A 1 328 ? 46.620 1.844 7.911 1.00 62.47 328 ASN A C 1
ATOM 2640 O O . ASN A 1 328 ? 46.507 1.467 9.083 1.00 62.47 328 ASN A O 1
ATOM 2644 N N . GLN A 1 329 ? 45.815 1.372 6.950 1.00 60.59 329 GLN A N 1
ATOM 2645 C CA . GLN A 1 329 ? 44.771 0.372 7.200 1.00 60.59 329 GLN A CA 1
ATOM 2646 C C . GLN A 1 329 ? 45.358 -1.000 7.569 1.00 60.59 329 GLN A C 1
ATOM 2648 O O . GLN A 1 329 ? 44.822 -1.685 8.444 1.00 60.59 329 GLN A O 1
ATOM 2653 N N . SER A 1 330 ? 46.478 -1.381 6.951 1.00 58.94 330 SER A N 1
ATOM 2654 C CA . SER A 1 330 ? 47.205 -2.616 7.270 1.00 58.94 330 SER A CA 1
ATOM 2655 C C . SER A 1 330 ? 47.888 -2.534 8.643 1.00 58.94 330 SER A C 1
ATOM 2657 O O . SER A 1 330 ? 47.780 -3.466 9.436 1.00 58.94 330 SER A O 1
ATOM 2659 N N . ARG A 1 331 ? 48.489 -1.385 8.987 1.00 60.12 331 ARG A N 1
ATOM 2660 C CA . ARG A 1 331 ? 49.133 -1.106 10.280 1.00 60.12 331 ARG A CA 1
ATOM 2661 C C . ARG A 1 331 ? 48.146 -1.225 11.437 1.00 60.12 331 ARG A C 1
ATOM 2663 O O . ARG A 1 331 ? 48.426 -1.938 12.391 1.00 60.12 331 ARG A O 1
ATOM 2670 N N . ARG A 1 332 ? 46.952 -0.625 11.315 1.00 60.69 332 ARG A N 1
ATOM 2671 C CA . ARG A 1 332 ? 45.884 -0.732 12.334 1.00 60.69 332 ARG A CA 1
ATOM 2672 C C . ARG A 1 332 ? 45.433 -2.177 12.581 1.00 60.69 332 ARG A C 1
ATOM 2674 O O . ARG A 1 332 ? 45.105 -2.526 13.710 1.00 60.69 332 ARG A O 1
ATOM 2681 N N . ARG A 1 333 ? 45.421 -3.016 11.537 1.00 57.25 333 ARG A N 1
ATOM 2682 C CA . ARG A 1 333 ? 45.050 -4.442 11.631 1.00 57.25 333 ARG A CA 1
ATOM 2683 C C . ARG A 1 333 ? 46.153 -5.308 12.239 1.00 57.25 333 ARG A C 1
ATOM 2685 O O . ARG A 1 333 ? 45.840 -6.312 12.864 1.00 57.25 333 ARG A O 1
ATOM 2692 N N . LEU A 1 334 ? 47.416 -4.912 12.079 1.00 59.09 334 LEU A N 1
ATOM 2693 C CA . LEU A 1 334 ? 48.563 -5.572 12.706 1.00 59.09 334 LEU A CA 1
ATOM 2694 C C . LEU A 1 334 ? 48.724 -5.183 14.189 1.00 59.09 334 LEU A C 1
ATOM 2696 O O . LEU A 1 334 ? 49.212 -5.992 14.970 1.00 59.09 334 LEU A O 1
ATOM 2700 N N . THR A 1 335 ? 48.301 -3.977 14.597 1.00 55.75 335 THR A N 1
ATOM 2701 C CA . THR A 1 335 ? 48.404 -3.500 15.993 1.00 55.75 335 THR A CA 1
ATOM 2702 C C . THR A 1 335 ? 47.217 -3.885 16.883 1.00 55.75 335 THR A C 1
ATOM 2704 O O . THR A 1 335 ? 47.378 -3.956 18.097 1.00 55.75 335 THR A O 1
ATOM 2707 N N . HIS A 1 336 ? 46.035 -4.150 16.313 1.00 49.94 336 HIS A N 1
ATOM 2708 C CA . HIS A 1 336 ? 44.853 -4.620 17.050 1.00 49.94 336 HIS A CA 1
ATOM 2709 C C . HIS A 1 336 ? 44.249 -5.869 16.386 1.00 49.94 336 HIS A C 1
ATOM 2711 O O . HIS A 1 336 ? 43.354 -5.742 15.541 1.00 49.94 336 HIS A O 1
ATOM 2717 N N . PRO A 1 337 ? 44.697 -7.082 16.756 1.00 44.41 337 PRO A N 1
ATOM 2718 C CA . PRO A 1 337 ? 44.069 -8.310 16.296 1.00 44.41 337 PRO A CA 1
ATOM 2719 C C . PRO A 1 337 ? 42.722 -8.458 17.012 1.00 44.41 337 PRO A C 1
ATOM 2721 O O . PRO A 1 337 ? 42.643 -8.920 18.146 1.00 44.41 337 PRO A O 1
ATOM 2724 N N . THR A 1 338 ? 41.639 -8.016 16.376 1.00 37.66 338 THR A N 1
ATOM 2725 C CA . THR A 1 338 ? 40.294 -8.369 16.840 1.00 37.66 338 THR A CA 1
ATOM 2726 C C . THR A 1 338 ? 40.058 -9.852 16.565 1.00 37.66 338 THR A C 1
ATOM 2728 O O . THR A 1 338 ? 40.290 -10.332 15.455 1.00 37.66 338 THR A O 1
ATOM 2731 N N . ASP A 1 339 ? 39.650 -10.562 17.621 1.00 40.94 339 ASP A N 1
ATOM 2732 C CA . ASP A 1 339 ? 39.306 -11.985 17.695 1.00 40.94 339 ASP A CA 1
ATOM 2733 C C . ASP A 1 339 ? 38.575 -12.481 16.428 1.00 40.94 339 ASP A C 1
ATOM 2735 O O . ASP A 1 339 ? 37.355 -12.383 16.300 1.00 40.94 339 ASP A O 1
ATOM 2739 N N . ARG A 1 340 ? 39.324 -13.050 15.477 1.00 36.19 340 ARG A N 1
ATOM 2740 C CA . ARG A 1 340 ? 38.766 -13.886 14.396 1.00 36.19 340 ARG A CA 1
ATOM 2741 C C . ARG A 1 340 ? 39.413 -15.265 14.288 1.00 36.19 340 ARG A C 1
ATOM 2743 O O . ARG A 1 340 ? 39.043 -16.044 13.418 1.00 36.19 340 ARG A O 1
ATOM 2750 N N . PHE A 1 341 ? 40.309 -15.589 15.217 1.00 37.75 341 PHE A N 1
ATOM 2751 C CA . PHE A 1 341 ? 40.872 -16.924 15.394 1.00 37.75 341 PHE A CA 1
ATOM 2752 C C . PHE A 1 341 ? 40.547 -17.437 16.797 1.00 37.75 341 PHE A C 1
ATOM 2754 O O . PHE A 1 341 ? 41.424 -17.628 17.632 1.00 37.75 341 PHE A O 1
ATOM 2761 N N . LYS A 1 342 ? 39.259 -17.660 17.065 1.00 31.09 342 LYS A N 1
ATOM 2762 C CA . LYS A 1 342 ? 38.834 -18.533 18.159 1.00 31.09 342 LYS A CA 1
ATOM 2763 C C . LYS A 1 342 ? 37.941 -19.639 17.613 1.00 31.09 342 LYS A C 1
ATOM 2765 O O . LYS A 1 342 ? 36.850 -19.387 17.119 1.00 31.09 342 LYS A O 1
ATOM 2770 N N . GLN A 1 343 ? 38.469 -20.845 17.815 1.00 30.61 343 GLN A N 1
ATOM 2771 C CA . GLN A 1 343 ? 37.836 -22.160 17.863 1.00 30.61 343 GLN A CA 1
ATOM 2772 C C . GLN A 1 343 ? 37.646 -22.919 16.544 1.00 30.61 343 GLN A C 1
ATOM 2774 O O . GLN A 1 343 ? 36.715 -22.702 15.779 1.00 30.61 343 GLN A O 1
ATOM 2779 N N . SER A 1 344 ? 38.424 -23.996 16.422 1.00 24.73 344 SER A N 1
ATOM 2780 C CA . SER A 1 344 ? 37.784 -25.309 16.426 1.00 24.73 344 SER A CA 1
ATOM 2781 C C . SER A 1 344 ? 38.600 -26.283 17.292 1.00 24.73 344 SER A C 1
ATOM 2783 O O . SER A 1 344 ? 39.796 -26.447 17.043 1.00 24.73 344 SER A O 1
ATOM 2785 N N . PRO A 1 345 ? 38.006 -26.893 18.332 1.00 32.69 345 PRO A N 1
ATOM 2786 C CA . PRO A 1 345 ? 38.631 -27.959 19.096 1.00 32.69 345 PRO A CA 1
ATOM 2787 C C . PRO A 1 345 ? 38.447 -29.268 18.323 1.00 32.69 345 PRO A C 1
ATOM 2789 O O . PRO A 1 345 ? 37.322 -29.646 17.998 1.00 32.69 345 PRO A O 1
ATOM 2792 N N . ARG A 1 346 ? 39.532 -29.988 18.030 1.00 26.52 346 ARG A N 1
ATOM 2793 C CA . ARG A 1 346 ? 39.427 -31.372 17.560 1.00 26.52 346 ARG A CA 1
ATOM 2794 C C . ARG A 1 346 ? 39.996 -32.291 18.625 1.00 26.52 346 ARG A C 1
ATOM 2796 O O . ARG A 1 346 ? 41.201 -32.338 18.844 1.00 26.52 346 ARG A O 1
ATOM 2803 N N . ALA A 1 347 ? 39.071 -32.964 19.300 1.00 30.56 347 ALA A N 1
ATOM 2804 C CA . ALA A 1 347 ? 39.323 -34.105 20.153 1.00 30.56 347 ALA A CA 1
ATOM 2805 C C . ALA A 1 347 ? 40.163 -35.144 19.398 1.00 30.56 347 ALA A C 1
ATOM 2807 O O . ALA A 1 347 ? 39.783 -35.579 18.310 1.00 30.56 347 ALA A O 1
ATOM 2808 N N . LEU A 1 348 ? 41.286 -35.540 19.989 1.00 29.62 348 LEU A N 1
ATOM 2809 C CA . LEU A 1 348 ? 41.936 -36.805 19.685 1.00 29.62 348 LEU A CA 1
ATOM 2810 C C . LEU A 1 348 ? 41.696 -37.706 20.887 1.00 29.62 348 LEU A C 1
ATOM 2812 O O . LEU A 1 348 ? 42.238 -37.495 21.969 1.00 29.62 348 LEU A O 1
ATOM 2816 N N . SER A 1 349 ? 40.799 -38.661 20.668 1.00 29.73 349 SER A N 1
ATOM 2817 C CA . SER A 1 349 ? 40.613 -39.842 21.489 1.00 29.73 349 SER A CA 1
ATOM 2818 C C . SER A 1 349 ? 41.942 -40.576 21.621 1.00 29.73 349 SER A C 1
ATOM 2820 O O . SER A 1 349 ? 42.543 -40.986 20.628 1.00 29.73 349 SER A O 1
ATOM 2822 N N . SER A 1 350 ? 42.366 -40.760 22.860 1.00 29.03 350 SER A N 1
ATOM 2823 C CA . SER A 1 350 ? 43.298 -41.792 23.274 1.00 29.03 350 SER A CA 1
ATOM 2824 C C . SER A 1 350 ? 42.732 -43.165 22.900 1.00 29.03 350 SER A C 1
ATOM 2826 O O . SER A 1 350 ? 41.714 -43.590 23.438 1.00 29.03 350 SER A O 1
ATOM 2828 N N . SER A 1 351 ? 43.401 -43.864 21.985 1.00 30.84 351 SER A N 1
ATOM 2829 C CA . SER A 1 351 ? 43.330 -45.320 21.895 1.00 30.84 351 SER A CA 1
ATOM 2830 C C . SER A 1 351 ? 44.745 -45.864 21.988 1.00 30.84 351 SER A C 1
ATOM 2832 O O . SER A 1 351 ? 45.603 -45.581 21.150 1.00 30.84 351 SER A O 1
ATOM 2834 N N . GLU A 1 352 ? 44.953 -46.603 23.064 1.00 30.05 352 GLU A N 1
ATOM 2835 C CA . GLU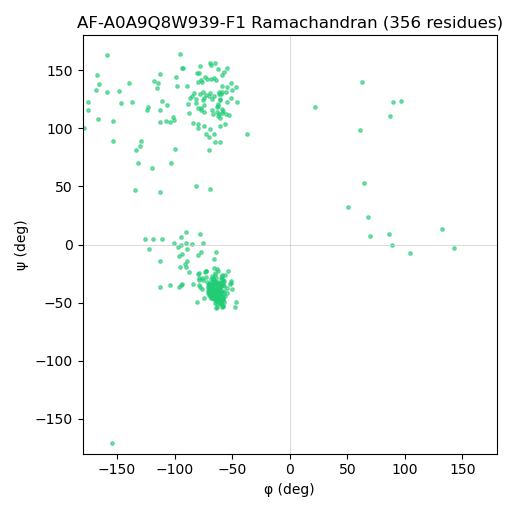 A 1 352 ? 46.109 -47.420 23.372 1.00 30.05 352 GLU A CA 1
ATOM 2836 C C . GLU A 1 352 ? 46.457 -48.350 22.204 1.00 30.05 352 GLU A C 1
ATOM 2838 O O . GLU A 1 352 ? 45.577 -48.972 21.616 1.00 30.05 352 GLU A O 1
ATOM 2843 N N . HIS A 1 353 ? 47.749 -48.498 21.916 1.00 32.44 353 HIS A N 1
ATOM 2844 C CA . HIS A 1 353 ? 48.303 -49.780 21.496 1.00 32.44 353 HIS A CA 1
ATOM 2845 C C . HIS A 1 353 ? 49.786 -49.844 21.866 1.00 32.44 353 HIS A C 1
ATOM 2847 O O . HIS A 1 353 ? 50.648 -49.212 21.257 1.00 32.44 353 HIS A O 1
ATOM 2853 N N . SER A 1 354 ? 50.054 -50.637 22.903 1.00 30.45 354 SER A N 1
ATOM 2854 C CA . SER A 1 354 ? 51.337 -51.275 23.179 1.00 30.45 354 SER A CA 1
ATOM 2855 C C . SER A 1 354 ? 51.868 -52.013 21.954 1.00 30.45 354 SER A C 1
ATOM 2857 O O . SER A 1 354 ? 51.144 -52.845 21.418 1.00 30.45 354 SER A O 1
ATOM 2859 N N . THR A 1 355 ? 53.153 -51.816 21.632 1.00 33.34 355 THR A N 1
ATOM 2860 C CA . THR A 1 355 ? 54.121 -52.902 21.366 1.00 33.34 355 THR A CA 1
ATOM 2861 C C . THR A 1 355 ? 55.570 -52.380 21.344 1.00 33.34 355 THR A C 1
ATOM 2863 O O . THR A 1 355 ? 55.976 -51.731 20.390 1.00 33.34 355 THR A O 1
ATOM 2866 N N . LEU A 1 356 ? 56.316 -52.739 22.400 1.00 31.62 356 LEU A N 1
ATOM 2867 C CA . LEU A 1 356 ? 57.596 -53.484 22.426 1.00 31.62 356 LEU A CA 1
ATOM 2868 C C . LEU A 1 356 ? 58.903 -52.960 21.777 1.00 31.62 356 LEU A C 1
ATOM 2870 O O . LEU A 1 356 ? 58.948 -52.623 20.600 1.00 31.62 356 LEU A O 1
ATOM 2874 N N . ARG A 1 357 ? 59.985 -53.226 22.545 1.00 30.77 357 ARG A N 1
ATOM 2875 C CA . ARG A 1 357 ? 61.449 -53.243 22.272 1.00 30.77 357 ARG A CA 1
ATOM 2876 C C . ARG A 1 357 ? 62.150 -51.898 22.510 1.00 30.77 357 ARG A C 1
ATOM 2878 O O . ARG A 1 357 ? 61.745 -50.899 21.938 1.00 30.77 357 ARG A O 1
ATOM 2885 N N . THR A 1 358 ? 63.170 -51.787 23.364 1.00 36.06 358 THR A N 1
ATOM 2886 C CA . THR A 1 358 ? 64.176 -52.742 23.890 1.00 36.06 358 THR A CA 1
ATOM 2887 C C . THR A 1 358 ? 64.618 -52.312 25.278 1.00 36.06 358 THR A C 1
ATOM 2889 O O . THR A 1 358 ? 64.573 -51.086 25.525 1.00 36.06 358 THR A O 1
#

Foldseek 3Di:
DDDPPVQQAPPALVSVVVLVVVLCVLCVVLVQNQCLPLVHDDDLDQDDQQDQDPDDDPVSVVVSVVCNVCNVVSNVVSVSNVVSFVVSVCSVCVRYDVVLVVVCVPPPGSNSSCNVCCVHNPDDLVVQLVVLVVVLLVLLQVDDPVPNPVSLVVNLVSLVSNVVSPNVCQQQLNLLVSNLVSCCVQPVVLSVVSVVVQVVCVVVVPPSVPRQGNNNSSVVVVVCVVVVPRPPPPPPDDPDPDPDDDDDDDDDDDDDDDDDDDDDDDDDDDDDDDPDDQQDQDPLPRHRHQLLCDLLQQVVNPPPPDDDDPVSVVVNVVQCPDPDPSSVVSNVCSVDVDPPPDDDDDDDDDDDDDDDDD

Sequence (358 aa):
MASRHSSIRLQGQGDWSNWYTFIRMNAKANGVWDFCDPERSTQPIEPIRPTLAEEPNVQQLSVYEAQSRIYPEELKRHERRVHALQKTMRDITTTIEPSMLSWLGDADTPREILTILKRRYQRTPEAEKILAYKNYRDHLIRIKRSNTMDWIQTCETYLTKAVRLGCEEMSVTHQQVTLLTTLKAVYPDFAAPLARETTKEAVDNITTENRLSGITILHQFRAWLEAGYGEDHNTRGGAYATWQQKNEEQSSQASSKAATSSNLTSSTGKANSEPGKTIPTCPIDGKRHWYVECWYLNRQLRPEGLQLSAAKEAQATALLNHDSDIFNQSRRRLTHPTDRFKQSPRALSSSEHSTLRT